Protein AF-A0A947N6Y5-F1 (afdb_monomer)

Secondary structure (DSSP, 8-state):
-HHHHHHHHHHHHHHHHTT-HHHHHHHHHHHHHH-TT----TTTS-HHHHHHHHHHHHHS--PPP-----------------------PPPPHHHHHHHHSTTHHHHHTT-HHHHHHHHHHHHHHHHHHHHHHHHHHHHHHHHHH---HHHHHHHHHHHHHHHHHHHHHHHHHHHHHHHHHHHHHHHTTS-----EEEEEETTEEEEEE--

Structure (mmCIF, N/CA/C/O backbone):
data_AF-A0A947N6Y5-F1
#
_entry.id   AF-A0A947N6Y5-F1
#
loop_
_atom_site.group_PDB
_atom_site.id
_atom_site.type_symbol
_atom_site.label_atom_id
_atom_site.label_alt_id
_atom_site.label_comp_id
_atom_site.label_asym_id
_atom_site.label_entity_id
_atom_site.label_seq_id
_atom_site.pdbx_PDB_ins_code
_atom_site.Cartn_x
_atom_site.Cartn_y
_atom_site.Cartn_z
_atom_site.occupancy
_atom_site.B_iso_or_equiv
_atom_site.auth_seq_id
_atom_site.auth_comp_id
_atom_site.auth_asym_id
_atom_site.auth_atom_id
_atom_site.pdbx_PDB_model_num
ATOM 1 N N . ALA A 1 1 ? 19.700 -25.529 -23.759 1.00 62.94 1 ALA A N 1
ATOM 2 C CA . ALA A 1 1 ? 18.433 -25.859 -24.445 1.00 62.94 1 ALA A CA 1
ATOM 3 C C . ALA A 1 1 ? 17.237 -25.677 -23.508 1.00 62.94 1 ALA A C 1
ATOM 5 O O . ALA A 1 1 ? 16.348 -24.906 -23.845 1.00 62.94 1 ALA A O 1
ATOM 6 N N . ASP A 1 2 ? 17.267 -26.273 -22.309 1.00 82.19 2 ASP A N 1
ATOM 7 C CA . ASP A 1 2 ? 16.159 -26.247 -21.333 1.00 82.19 2 ASP A CA 1
ATOM 8 C C . ASP A 1 2 ? 15.692 -24.830 -20.924 1.00 82.19 2 ASP A C 1
ATOM 10 O O . ASP A 1 2 ? 14.511 -24.508 -21.008 1.00 82.19 2 ASP A O 1
ATOM 14 N N . GLU A 1 3 ? 16.611 -23.916 -20.594 1.00 90.12 3 GLU A N 1
ATOM 15 C CA . GLU A 1 3 ? 16.244 -22.558 -20.149 1.00 90.12 3 GLU A CA 1
ATOM 16 C C . GLU A 1 3 ? 15.468 -21.752 -21.208 1.00 90.12 3 GLU A C 1
ATOM 18 O O . GLU A 1 3 ? 14.487 -21.076 -20.895 1.00 90.12 3 GLU A O 1
ATOM 23 N N . ARG A 1 4 ? 15.854 -21.874 -22.486 1.00 89.44 4 ARG A N 1
ATOM 24 C CA . ARG A 1 4 ? 15.151 -21.207 -23.593 1.00 89.44 4 ARG A CA 1
ATOM 25 C C . ARG A 1 4 ? 13.737 -21.755 -23.760 1.00 89.44 4 ARG A C 1
ATOM 27 O O . ARG A 1 4 ? 12.818 -20.975 -24.001 1.00 89.44 4 ARG A O 1
ATOM 34 N N . ALA A 1 5 ? 13.547 -23.066 -23.611 1.00 92.81 5 ALA A N 1
ATOM 35 C CA . ALA A 1 5 ? 12.222 -23.674 -23.673 1.00 92.81 5 ALA A CA 1
ATOM 36 C C . ALA A 1 5 ? 11.333 -23.176 -22.524 1.00 92.81 5 ALA A C 1
ATOM 38 O O . ALA A 1 5 ? 10.204 -22.750 -22.765 1.00 92.81 5 ALA A O 1
ATOM 39 N N . ARG A 1 6 ? 11.864 -23.123 -21.295 1.00 93.62 6 ARG A N 1
ATOM 40 C CA . ARG A 1 6 ? 11.129 -22.618 -20.121 1.00 93.62 6 ARG A CA 1
ATOM 41 C C . ARG A 1 6 ? 10.703 -21.158 -20.265 1.00 93.62 6 ARG A C 1
ATOM 43 O O . ARG A 1 6 ? 9.563 -20.820 -19.944 1.00 93.62 6 ARG A O 1
ATOM 50 N N . LEU A 1 7 ? 11.590 -20.297 -20.767 1.00 95.62 7 LEU A N 1
ATOM 51 C CA . LEU A 1 7 ? 11.279 -18.880 -20.977 1.00 95.62 7 LEU A CA 1
ATOM 52 C C . LEU A 1 7 ? 10.158 -18.697 -22.007 1.00 95.62 7 LEU A C 1
ATOM 54 O O . LEU A 1 7 ? 9.208 -17.955 -21.757 1.00 95.62 7 LEU A O 1
ATOM 58 N N . ASN A 1 8 ? 10.229 -19.418 -23.128 1.00 96.25 8 ASN A N 1
ATOM 59 C CA . ASN A 1 8 ? 9.185 -19.383 -24.149 1.00 96.25 8 ASN A CA 1
ATOM 60 C C . ASN A 1 8 ? 7.853 -19.968 -23.640 1.00 96.25 8 ASN A C 1
ATOM 62 O O . ASN A 1 8 ? 6.807 -19.372 -23.886 1.00 96.25 8 ASN A O 1
ATOM 66 N N . LEU A 1 9 ? 7.870 -21.057 -22.859 1.00 95.88 9 LEU A N 1
ATOM 67 C CA . LEU A 1 9 ? 6.660 -21.580 -22.207 1.00 95.88 9 LEU A CA 1
ATOM 68 C C . LEU A 1 9 ? 6.010 -20.538 -21.292 1.00 95.88 9 LEU A C 1
ATOM 70 O O . LEU A 1 9 ? 4.803 -20.322 -21.354 1.00 95.88 9 LEU A O 1
ATOM 74 N N . THR A 1 10 ? 6.820 -19.862 -20.476 1.00 96.94 10 THR A N 1
ATOM 75 C CA . THR A 1 10 ? 6.337 -18.854 -19.522 1.00 96.94 10 THR A CA 1
ATOM 76 C C . THR A 1 10 ? 5.719 -17.660 -20.251 1.00 96.94 10 THR A C 1
ATOM 78 O O . THR A 1 10 ? 4.647 -17.189 -19.868 1.00 96.94 10 THR A O 1
ATOM 81 N N . ALA A 1 11 ? 6.349 -17.203 -21.338 1.00 96.69 11 ALA A N 1
ATOM 82 C CA . ALA A 1 11 ? 5.808 -16.152 -22.196 1.00 96.69 11 ALA A CA 1
ATOM 83 C C . ALA A 1 11 ? 4.477 -16.572 -22.848 1.00 96.69 11 ALA A C 1
ATOM 85 O O . ALA A 1 11 ? 3.514 -15.804 -22.821 1.00 96.69 11 ALA A O 1
ATOM 86 N N . GLY A 1 12 ? 4.391 -17.807 -23.355 1.00 96.62 12 GLY A N 1
ATOM 87 C CA . GLY A 1 12 ? 3.154 -18.363 -2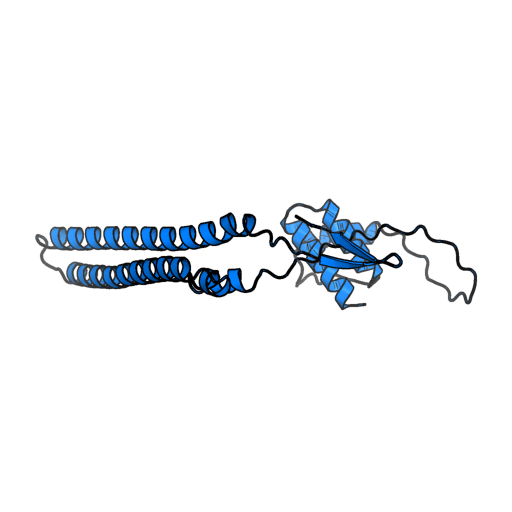3.907 1.00 96.62 12 GLY A CA 1
ATOM 88 C C . GLY A 1 12 ? 2.018 -18.411 -22.879 1.00 96.62 12 GLY A C 1
ATOM 89 O O . GLY A 1 12 ? 0.898 -17.993 -23.174 1.00 96.62 12 GLY A O 1
ATOM 90 N N . TYR A 1 13 ? 2.301 -18.823 -21.638 1.00 97.12 13 TYR A N 1
ATOM 91 C CA . TYR A 1 13 ? 1.308 -18.803 -20.557 1.00 97.12 13 TYR A CA 1
ATOM 92 C C . TYR A 1 13 ? 0.818 -17.387 -20.249 1.00 97.12 13 TYR A C 1
ATOM 94 O O . TYR A 1 13 ? -0.390 -17.163 -20.165 1.00 97.12 13 TYR A O 1
ATOM 102 N N . ALA A 1 14 ? 1.736 -16.423 -20.136 1.00 96.88 14 ALA A N 1
ATOM 103 C CA . ALA A 1 14 ? 1.388 -15.030 -19.869 1.00 96.88 14 ALA A CA 1
ATOM 104 C C . ALA A 1 14 ? 0.479 -14.438 -20.963 1.00 96.88 14 ALA A C 1
ATOM 106 O O . ALA A 1 14 ? -0.470 -13.719 -20.648 1.00 96.88 14 ALA A O 1
ATOM 107 N N . LEU A 1 15 ? 0.723 -14.774 -22.233 1.00 96.75 15 LEU A N 1
ATOM 108 C CA . LEU A 1 15 ? -0.102 -14.323 -23.358 1.00 96.75 15 LEU A CA 1
ATOM 109 C C . LEU A 1 15 ? -1.499 -14.955 -23.354 1.00 96.75 15 LEU A C 1
ATOM 111 O O . LEU A 1 15 ? -2.485 -14.251 -23.569 1.00 96.75 15 LEU A O 1
ATOM 115 N N . ILE A 1 16 ? -1.619 -16.241 -23.014 1.00 94.25 16 ILE A N 1
ATOM 116 C CA . ILE A 1 16 ? -2.931 -16.895 -22.869 1.00 94.25 16 ILE A CA 1
ATOM 117 C C . ILE A 1 16 ? -3.740 -16.273 -21.723 1.00 94.25 16 ILE A C 1
ATOM 119 O O . ILE A 1 16 ? -4.957 -16.112 -21.849 1.00 94.25 16 ILE A O 1
ATOM 123 N N . MET A 1 17 ? -3.090 -15.881 -20.622 1.00 95.25 17 MET A N 1
ATOM 124 C CA . MET A 1 17 ? -3.756 -15.159 -19.527 1.00 95.25 17 MET A CA 1
ATOM 125 C C . MET A 1 17 ? -4.246 -13.768 -19.956 1.00 95.25 17 MET A C 1
ATOM 127 O O . MET A 1 17 ? -5.234 -13.278 -19.417 1.00 95.25 17 MET A O 1
ATOM 131 N N . GLN A 1 18 ? -3.606 -13.157 -20.955 1.00 95.81 18 GLN A N 1
ATOM 132 C CA . GLN A 1 18 ? -4.031 -11.896 -21.576 1.00 95.81 18 GLN A CA 1
ATOM 133 C C . GLN A 1 18 ? -5.040 -12.094 -22.720 1.00 95.81 18 GLN A C 1
ATOM 135 O O . GLN A 1 18 ? -5.363 -11.134 -23.413 1.00 95.81 18 GLN A O 1
ATOM 140 N N . SER A 1 19 ? -5.549 -13.314 -22.933 1.00 95.50 19 SER A N 1
ATOM 141 C CA . SER A 1 19 ? -6.434 -13.669 -24.057 1.00 95.50 19 SER A CA 1
ATOM 142 C C . SER A 1 19 ? -5.810 -13.450 -25.447 1.00 95.50 19 SER A C 1
ATOM 144 O O . SER A 1 19 ? -6.524 -13.240 -26.422 1.00 95.50 19 SER A O 1
ATOM 146 N N . ARG A 1 20 ? -4.475 -13.514 -25.554 1.00 95.88 20 ARG A N 1
ATOM 147 C CA . ARG A 1 20 ? -3.700 -13.367 -26.802 1.00 95.88 20 ARG A CA 1
ATOM 148 C C . ARG A 1 20 ? -3.175 -14.726 -27.267 1.00 95.88 20 ARG A C 1
ATOM 150 O O . ARG A 1 20 ? -1.971 -14.972 -27.293 1.00 95.88 20 ARG A O 1
ATOM 157 N N . GLU A 1 21 ? -4.093 -15.643 -27.560 1.00 95.38 21 GLU A N 1
ATOM 158 C CA . GLU A 1 21 ? -3.760 -17.051 -27.821 1.00 95.38 21 GLU A CA 1
ATOM 159 C C . GLU A 1 21 ? -2.972 -17.244 -29.123 1.00 95.38 21 GLU A C 1
ATOM 161 O O . GLU A 1 21 ? -2.033 -18.036 -29.144 1.00 95.38 21 GLU A O 1
ATOM 166 N N . ASP A 1 22 ? -3.268 -16.466 -30.166 1.00 94.00 22 ASP A N 1
ATOM 167 C CA . ASP A 1 22 ? -2.558 -16.542 -31.451 1.00 94.00 22 ASP A CA 1
ATOM 168 C C . ASP A 1 22 ? -1.068 -16.208 -31.314 1.00 94.00 22 ASP A C 1
ATOM 170 O O . ASP A 1 22 ? -0.210 -16.901 -31.855 1.00 94.00 22 ASP A O 1
ATOM 174 N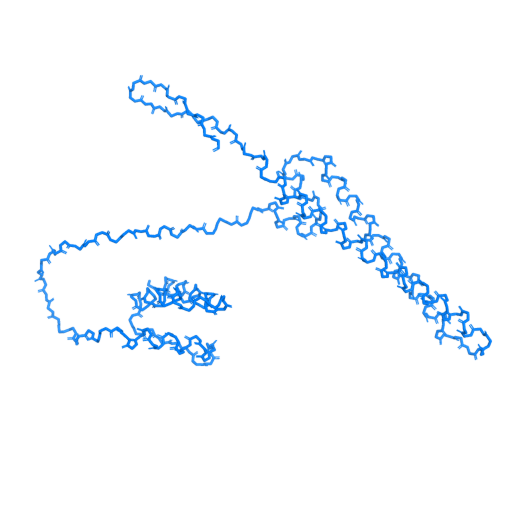 N . GLU A 1 23 ? -0.738 -15.195 -30.512 1.00 92.19 23 GLU A N 1
ATOM 175 C CA . GLU A 1 23 ? 0.653 -14.826 -30.240 1.00 92.19 23 GLU A CA 1
ATOM 176 C C . GLU A 1 23 ? 1.363 -15.855 -29.354 1.00 92.19 23 GLU A C 1
ATOM 178 O O . GLU A 1 23 ? 2.563 -16.094 -29.511 1.00 92.19 23 GLU A O 1
ATOM 183 N N . ALA A 1 24 ? 0.632 -16.500 -28.440 1.00 96.50 24 ALA A N 1
ATOM 184 C CA . ALA A 1 24 ? 1.181 -17.546 -27.583 1.00 96.50 24 ALA A CA 1
ATOM 185 C C . ALA A 1 24 ? 1.657 -18.767 -28.388 1.00 96.50 24 ALA A C 1
ATOM 187 O O . ALA A 1 24 ? 2.656 -19.388 -28.012 1.00 96.50 24 ALA A O 1
ATOM 188 N N . ARG A 1 25 ? 0.992 -19.081 -29.513 1.00 97.25 25 ARG A N 1
ATOM 189 C CA . ARG A 1 25 ? 1.365 -20.205 -30.390 1.00 97.25 25 ARG A CA 1
ATOM 190 C C . ARG A 1 25 ? 2.815 -20.094 -30.864 1.00 97.25 25 ARG A C 1
ATOM 192 O O . ARG A 1 25 ? 3.572 -21.049 -30.704 1.00 97.25 25 ARG A O 1
ATOM 199 N N . GLY A 1 26 ? 3.239 -18.911 -31.312 1.00 95.00 26 GLY A N 1
ATOM 200 C CA . GLY A 1 26 ? 4.614 -18.679 -31.775 1.00 95.00 26 GLY A CA 1
ATOM 201 C C . GLY A 1 26 ? 5.678 -18.886 -30.687 1.00 95.00 26 GLY A C 1
ATOM 202 O O . GLY A 1 26 ? 6.790 -19.331 -30.971 1.00 95.00 26 GLY A O 1
ATOM 203 N N . TYR A 1 27 ? 5.352 -18.621 -29.418 1.00 96.88 27 TYR A N 1
ATOM 204 C CA . TYR A 1 27 ? 6.253 -18.934 -28.305 1.00 96.88 27 TYR A CA 1
ATOM 205 C C . TYR A 1 27 ? 6.306 -20.440 -28.014 1.00 96.88 27 TYR A C 1
ATOM 207 O O . TYR A 1 27 ? 7.386 -20.974 -27.761 1.00 96.88 27 TYR A O 1
ATOM 215 N N . PHE A 1 28 ? 5.185 -21.157 -28.098 1.00 97.50 28 PHE A N 1
ATOM 216 C CA . PHE A 1 28 ? 5.188 -22.615 -27.952 1.00 97.50 28 PHE A CA 1
ATOM 217 C C . PHE A 1 28 ? 5.943 -23.327 -29.077 1.00 97.50 28 PHE A C 1
ATOM 219 O O . PHE A 1 28 ? 6.663 -24.284 -28.795 1.00 97.50 28 PHE A O 1
ATOM 226 N N . GLU A 1 29 ? 5.870 -22.826 -30.310 1.00 96.38 29 GLU A N 1
ATOM 227 C CA . GLU A 1 29 ? 6.690 -23.315 -31.426 1.00 96.38 29 GLU A CA 1
ATOM 228 C C . GLU A 1 29 ? 8.180 -23.198 -31.103 1.00 96.38 29 GLU A C 1
ATOM 230 O O . GLU A 1 29 ? 8.894 -24.194 -31.149 1.00 96.38 29 GLU A O 1
ATOM 235 N N . ARG A 1 30 ? 8.633 -22.026 -30.641 1.00 95.44 30 ARG A N 1
ATOM 236 C CA . ARG A 1 30 ? 10.034 -21.810 -30.231 1.00 95.44 30 ARG A CA 1
ATOM 237 C C . ARG A 1 30 ? 10.455 -22.701 -29.059 1.00 95.44 30 ARG A C 1
ATOM 239 O O . ARG A 1 30 ? 11.616 -23.101 -28.971 1.00 95.44 30 ARG A O 1
ATOM 246 N N . ALA A 1 31 ? 9.536 -23.008 -28.140 1.00 95.94 31 ALA A N 1
ATOM 247 C CA . ALA A 1 31 ? 9.803 -23.947 -27.052 1.00 95.94 31 ALA A CA 1
ATOM 248 C C . ALA A 1 31 ? 10.007 -25.378 -27.581 1.00 95.94 31 ALA A C 1
ATOM 250 O O . ALA A 1 31 ? 10.944 -26.055 -27.157 1.00 95.94 31 ALA A O 1
ATOM 251 N N . LEU A 1 32 ? 9.181 -25.806 -28.540 1.00 95.00 32 LEU A N 1
ATOM 252 C CA . LEU A 1 32 ? 9.290 -27.099 -29.222 1.00 95.00 32 LEU A CA 1
ATOM 253 C C . LEU A 1 32 ? 10.475 -27.160 -30.204 1.00 95.00 32 LEU A C 1
ATOM 255 O O . LEU A 1 32 ? 10.994 -28.242 -30.464 1.00 95.00 32 LEU A O 1
ATOM 259 N N . ASP A 1 33 ? 10.928 -26.033 -30.754 1.00 93.69 33 ASP A N 1
ATOM 260 C CA . ASP A 1 33 ? 12.174 -25.953 -31.530 1.00 93.69 33 ASP A CA 1
ATOM 261 C C . ASP A 1 33 ? 13.391 -26.214 -30.630 1.00 93.69 33 ASP A C 1
ATOM 263 O O . ASP A 1 33 ? 14.353 -26.859 -31.040 1.00 93.69 33 ASP A O 1
ATOM 267 N N . ALA A 1 34 ? 13.350 -25.724 -29.386 1.00 91.56 34 ALA A N 1
ATOM 268 C CA . ALA A 1 34 ? 14.425 -25.914 -28.417 1.00 91.56 34 ALA A CA 1
ATOM 269 C C . ALA A 1 34 ? 14.439 -27.325 -27.803 1.00 91.56 34 ALA A C 1
ATOM 271 O O . ALA A 1 34 ? 15.518 -27.848 -27.517 1.00 91.56 34 ALA A O 1
ATOM 272 N N . VAL A 1 35 ? 13.261 -27.913 -27.563 1.00 94.88 35 VAL A N 1
ATOM 273 C CA . VAL A 1 35 ? 13.084 -29.266 -27.011 1.00 94.88 35 VAL A CA 1
ATOM 274 C C . VAL A 1 35 ? 11.911 -29.950 -27.742 1.00 94.88 35 VAL A C 1
ATOM 276 O O . VAL A 1 35 ? 10.760 -29.766 -27.345 1.00 94.88 35 VAL A O 1
ATOM 279 N N . PRO A 1 36 ? 12.169 -30.738 -28.804 1.00 91.69 36 PRO A N 1
ATOM 280 C CA . PRO A 1 36 ? 11.113 -31.354 -29.624 1.00 91.69 36 PRO A CA 1
ATOM 281 C C . PRO A 1 36 ? 10.172 -32.281 -28.848 1.00 91.69 36 PRO A C 1
ATOM 283 O O . PRO A 1 36 ? 8.954 -32.258 -29.043 1.00 91.69 36 PRO A O 1
ATOM 286 N N . ASP A 1 37 ? 10.724 -33.033 -27.896 1.00 91.88 37 ASP A N 1
ATOM 287 C CA . ASP A 1 37 ? 9.979 -33.997 -27.084 1.00 91.88 37 ASP A CA 1
ATOM 288 C C . ASP A 1 37 ? 9.322 -33.373 -25.846 1.00 91.88 37 ASP A C 1
ATOM 290 O O . ASP A 1 37 ? 8.848 -34.083 -24.962 1.00 91.88 37 ASP A O 1
ATOM 294 N N . LEU A 1 38 ? 9.246 -32.041 -25.772 1.00 94.19 38 LEU A N 1
ATOM 295 C CA . LEU A 1 38 ? 8.665 -31.333 -24.636 1.00 94.19 38 LEU A CA 1
ATOM 296 C C . LEU A 1 38 ? 7.209 -31.761 -24.397 1.00 94.19 38 LEU A C 1
ATOM 298 O O . LEU A 1 38 ? 6.355 -31.722 -25.293 1.00 94.19 38 LEU A O 1
ATOM 302 N N . THR A 1 39 ? 6.924 -32.160 -23.160 1.00 94.81 39 THR A N 1
ATOM 303 C CA . THR A 1 39 ? 5.587 -32.512 -22.673 1.00 94.81 39 THR A CA 1
ATOM 304 C C . THR A 1 39 ? 5.257 -31.689 -21.439 1.00 94.81 39 THR A C 1
ATOM 306 O O . THR A 1 39 ? 6.080 -31.575 -20.533 1.00 94.81 39 THR A O 1
ATOM 309 N N . LEU A 1 40 ? 4.048 -31.134 -21.390 1.00 93.25 40 LEU A N 1
ATOM 310 C CA . LEU A 1 40 ? 3.574 -30.381 -20.232 1.00 93.25 40 LEU A CA 1
ATOM 311 C C . LEU A 1 40 ? 3.003 -31.325 -19.174 1.00 93.25 40 LEU A C 1
ATOM 313 O O . LEU A 1 40 ? 2.166 -32.173 -19.492 1.00 93.25 40 LEU A O 1
ATOM 317 N N . ASP A 1 41 ? 3.429 -31.145 -17.924 1.00 93.06 41 ASP A N 1
ATOM 318 C CA . ASP A 1 41 ? 2.930 -31.919 -16.789 1.00 93.06 41 ASP A CA 1
ATOM 319 C C . ASP A 1 41 ? 1.448 -31.572 -16.519 1.00 93.06 41 ASP A C 1
ATOM 321 O O . ASP A 1 41 ? 1.132 -30.412 -16.225 1.00 93.06 41 ASP A O 1
ATOM 325 N N . PRO A 1 42 ? 0.519 -32.546 -16.613 1.00 88.50 42 PRO A N 1
ATOM 326 C CA . PRO A 1 42 ? -0.903 -32.326 -16.363 1.00 88.50 42 PRO A CA 1
ATOM 327 C C . PRO A 1 42 ? -1.224 -31.879 -14.932 1.00 88.50 42 PRO A C 1
ATOM 329 O O . PRO A 1 42 ? -2.281 -31.282 -14.732 1.00 88.50 42 PRO A O 1
ATOM 332 N N . VAL A 1 43 ? -0.357 -32.176 -13.959 1.00 91.81 43 VAL A N 1
ATOM 333 C CA . VAL A 1 43 ? -0.540 -31.801 -12.549 1.00 91.81 43 VAL A CA 1
ATOM 334 C C . VAL A 1 43 ? -0.173 -30.334 -12.326 1.00 91.81 43 VAL A C 1
ATOM 336 O O . VAL A 1 43 ? -0.809 -29.652 -11.526 1.00 91.81 43 VAL A O 1
ATOM 339 N N . GLN A 1 44 ? 0.833 -29.831 -13.047 1.00 91.00 44 GLN A N 1
ATOM 340 C CA . GLN A 1 44 ? 1.357 -28.475 -12.853 1.00 91.00 44 GLN A CA 1
ATOM 341 C C . GLN A 1 44 ? 0.742 -27.439 -13.797 1.00 91.00 44 GLN A C 1
ATOM 343 O O . GLN A 1 44 ? 0.730 -26.250 -13.480 1.00 91.00 44 GLN A O 1
ATOM 348 N N . VAL A 1 45 ? 0.247 -27.862 -14.963 1.00 94.06 45 VAL A N 1
ATOM 349 C CA . VAL A 1 45 ? -0.206 -26.944 -16.011 1.00 94.06 45 VAL A CA 1
ATOM 350 C C . VAL A 1 45 ? -1.713 -27.051 -16.219 1.00 94.06 45 VAL A C 1
ATOM 352 O O . VAL A 1 45 ? -2.244 -28.117 -16.532 1.00 94.06 45 VAL A O 1
ATOM 355 N N . SER A 1 46 ? -2.398 -25.907 -16.110 1.00 94.69 46 SER A N 1
ATOM 356 C CA . SER A 1 46 ? -3.843 -25.797 -16.345 1.00 94.69 46 SER A CA 1
ATOM 357 C C . SER A 1 46 ? -4.256 -26.394 -17.703 1.00 94.69 46 SER A C 1
ATOM 359 O O . SER A 1 46 ? -3.551 -26.184 -18.701 1.00 94.69 46 SER A O 1
ATOM 361 N N . PRO A 1 47 ? -5.422 -27.076 -17.787 1.00 94.38 47 PRO A N 1
ATOM 362 C CA . PRO A 1 47 ? -5.935 -27.652 -19.029 1.00 94.38 47 PRO A CA 1
ATOM 363 C C . PRO A 1 47 ? -5.946 -26.674 -20.209 1.00 94.38 47 PRO A C 1
ATOM 365 O O . PRO A 1 47 ? -5.624 -27.073 -21.325 1.00 94.38 47 PRO A O 1
ATOM 368 N N . LYS A 1 48 ? -6.230 -25.387 -19.964 1.00 93.81 48 LYS A N 1
ATOM 369 C CA . LYS A 1 48 ? -6.293 -24.360 -21.014 1.00 93.81 48 LYS A CA 1
ATOM 370 C C . LYS A 1 48 ? -4.969 -24.213 -21.774 1.00 93.81 48 LYS A C 1
ATOM 372 O O . LYS A 1 48 ? -4.962 -24.219 -23.000 1.00 93.81 48 LYS A O 1
ATOM 377 N N . PHE A 1 49 ? -3.842 -24.121 -21.065 1.00 95.81 49 PHE A N 1
ATOM 378 C CA . PHE A 1 49 ? -2.532 -23.979 -21.710 1.00 95.81 49 PHE A CA 1
ATOM 379 C C . PHE A 1 49 ? -2.148 -25.241 -22.486 1.00 95.81 49 PHE A C 1
ATOM 381 O O . PHE A 1 49 ? -1.551 -25.159 -23.556 1.00 95.81 49 PHE A O 1
ATOM 388 N N . ARG A 1 50 ? -2.524 -26.411 -21.957 1.00 95.88 50 ARG A N 1
ATOM 389 C CA . ARG A 1 50 ? -2.243 -27.707 -22.580 1.00 95.88 50 ARG A CA 1
ATOM 390 C C . ARG A 1 50 ? -2.984 -27.887 -23.897 1.00 95.88 50 ARG A C 1
ATOM 392 O O . ARG A 1 50 ? -2.396 -28.443 -24.814 1.00 95.88 50 ARG A O 1
ATOM 399 N N . VAL A 1 51 ? -4.229 -27.420 -23.999 1.00 97.19 51 VAL A N 1
ATOM 400 C CA . VAL A 1 51 ? -4.995 -27.461 -25.256 1.00 97.19 51 VAL A CA 1
ATOM 401 C C . VAL A 1 51 ? -4.239 -26.707 -26.351 1.00 97.19 51 VAL A C 1
ATOM 403 O O . VAL A 1 51 ? -3.854 -27.318 -27.343 1.00 97.19 51 VAL A O 1
ATOM 406 N N . VAL A 1 52 ? -3.901 -25.436 -26.114 1.00 96.88 52 VAL A N 1
ATOM 407 C CA . VAL A 1 52 ? -3.182 -24.606 -27.098 1.00 96.88 52 VAL A CA 1
ATOM 408 C C . VAL A 1 52 ? -1.796 -25.179 -27.419 1.00 96.88 52 VAL A C 1
ATOM 410 O O . VAL A 1 52 ? -1.413 -25.268 -28.583 1.00 96.88 52 VAL A O 1
ATOM 413 N N . PHE A 1 53 ? -1.040 -25.619 -26.409 1.00 97.38 53 PHE A N 1
ATOM 414 C CA . PHE A 1 53 ? 0.278 -26.224 -26.625 1.00 97.38 53 PHE A CA 1
ATOM 415 C C . PHE A 1 53 ? 0.202 -27.518 -27.448 1.00 97.38 53 PHE A C 1
ATOM 417 O O . PHE A 1 53 ? 1.014 -27.728 -28.349 1.00 97.38 53 PHE A O 1
ATOM 424 N N . ASN A 1 54 ? -0.774 -28.383 -27.165 1.00 96.50 54 ASN A N 1
ATOM 425 C CA . ASN A 1 54 ? -0.950 -29.639 -27.891 1.00 96.50 54 ASN A CA 1
ATOM 426 C C . ASN A 1 54 ? -1.414 -29.406 -29.329 1.00 96.50 54 ASN A C 1
ATOM 428 O O . ASN A 1 54 ? -0.978 -30.138 -30.212 1.00 96.50 54 ASN A O 1
ATOM 432 N N . GLU A 1 55 ? -2.240 -28.388 -29.581 1.00 96.75 55 GLU A N 1
ATOM 433 C CA . GLU A 1 55 ? -2.589 -27.970 -30.943 1.00 96.75 55 GLU A CA 1
ATOM 434 C C . GLU A 1 55 ? -1.348 -27.544 -31.730 1.00 96.75 55 GLU A C 1
ATOM 436 O O . GLU A 1 55 ? -1.141 -28.015 -32.847 1.00 96.75 55 GLU A O 1
ATOM 441 N N . VAL A 1 56 ? -0.485 -26.713 -31.132 1.00 96.62 56 VAL A N 1
ATOM 442 C CA . VAL A 1 56 ? 0.783 -26.299 -31.755 1.00 96.62 56 VAL A CA 1
ATOM 443 C C . VAL A 1 56 ? 1.681 -27.508 -32.011 1.00 96.62 56 VAL A C 1
ATOM 445 O O . VAL A 1 56 ? 2.224 -27.654 -33.104 1.00 96.62 56 VAL A O 1
ATOM 448 N N . LYS A 1 57 ? 1.803 -28.421 -31.040 1.00 95.56 57 LYS A N 1
ATOM 449 C CA . LYS A 1 57 ? 2.594 -29.649 -31.194 1.00 95.56 57 LYS A CA 1
ATOM 450 C C . LYS A 1 57 ? 2.048 -30.554 -32.303 1.00 95.56 57 LYS A C 1
ATOM 452 O O . LYS A 1 57 ? 2.837 -31.127 -33.048 1.00 95.56 57 LYS A O 1
ATOM 457 N N . ALA A 1 58 ? 0.727 -30.674 -32.423 1.00 94.19 58 ALA A N 1
ATOM 458 C CA . ALA A 1 58 ? 0.065 -31.492 -33.437 1.00 94.19 58 ALA A CA 1
ATOM 459 C C . ALA A 1 58 ? 0.148 -30.888 -34.847 1.00 94.19 58 ALA A C 1
ATOM 461 O O . ALA A 1 58 ? 0.170 -31.637 -35.821 1.00 94.19 58 ALA A O 1
ATOM 462 N N . ALA A 1 59 ? 0.209 -29.558 -34.956 1.00 92.88 59 ALA A N 1
ATOM 463 C CA . ALA A 1 59 ? 0.344 -28.853 -36.227 1.00 92.88 59 ALA A CA 1
ATOM 464 C C . ALA A 1 59 ? 1.758 -28.943 -36.829 1.00 92.88 59 ALA A C 1
ATOM 466 O O . ALA A 1 59 ? 1.932 -28.660 -38.016 1.00 92.88 59 ALA A O 1
ATOM 467 N N . ARG A 1 60 ? 2.777 -29.341 -36.048 1.00 90.56 60 ARG A N 1
ATOM 468 C CA . ARG A 1 60 ? 4.135 -29.506 -36.579 1.00 90.56 60 ARG A CA 1
ATOM 469 C C . ARG A 1 60 ? 4.194 -30.719 -37.515 1.00 90.56 60 ARG A C 1
ATOM 471 O O . ARG A 1 60 ? 3.685 -31.787 -37.159 1.00 90.56 60 ARG A O 1
ATOM 478 N N . PRO A 1 61 ? 4.847 -30.598 -38.685 1.00 83.62 61 PRO A N 1
ATOM 479 C CA . PRO A 1 61 ? 5.145 -31.753 -39.518 1.00 83.62 61 PRO A CA 1
ATOM 480 C C . PRO A 1 61 ? 5.900 -32.779 -38.673 1.00 83.62 61 PRO A C 1
ATOM 482 O O . PRO A 1 61 ? 6.906 -32.441 -38.049 1.00 83.62 61 PRO A O 1
ATOM 485 N N . LYS A 1 62 ? 5.406 -34.021 -38.617 1.00 75.19 62 LYS A N 1
ATOM 486 C CA . LYS A 1 62 ? 6.163 -35.118 -38.011 1.00 75.19 62 LYS A CA 1
ATOM 487 C C . LYS A 1 62 ? 7.401 -35.316 -38.871 1.00 75.19 62 LYS A C 1
ATOM 489 O O . LYS A 1 62 ? 7.297 -35.845 -39.975 1.00 75.19 62 LYS A O 1
ATOM 494 N N . GLU A 1 63 ? 8.538 -34.825 -38.394 1.00 62.97 63 GLU A N 1
ATOM 495 C CA . GLU A 1 63 ? 9.818 -35.074 -39.040 1.00 62.97 63 GLU A CA 1
ATOM 496 C C . GLU A 1 63 ? 9.984 -36.604 -39.106 1.00 62.97 63 GLU A C 1
ATOM 498 O O . GLU A 1 63 ? 9.780 -37.276 -38.085 1.00 62.97 63 GLU A O 1
ATOM 503 N N . PRO A 1 64 ? 10.212 -37.192 -40.295 1.00 61.69 64 PRO A N 1
ATOM 504 C CA . PRO A 1 64 ? 10.407 -38.630 -40.400 1.00 61.69 64 PRO A CA 1
ATOM 505 C C . PRO A 1 64 ? 11.579 -39.047 -39.498 1.00 61.69 64 PRO A C 1
ATOM 507 O O . PRO A 1 64 ? 12.482 -38.234 -39.279 1.00 61.69 64 PRO A O 1
ATOM 510 N N . PRO A 1 65 ? 11.575 -40.280 -38.952 1.00 58.72 65 PRO A N 1
ATOM 511 C CA . PRO A 1 65 ? 12.672 -40.780 -38.135 1.00 58.72 65 PRO A CA 1
ATOM 512 C C . PRO A 1 65 ? 13.989 -40.506 -38.851 1.00 58.72 65 PRO A C 1
ATOM 514 O O . PRO A 1 65 ? 14.192 -40.944 -39.982 1.00 58.72 65 PRO A O 1
ATOM 517 N N . ARG A 1 66 ? 14.831 -39.692 -38.217 1.00 51.84 66 ARG A N 1
ATOM 518 C CA . ARG A 1 66 ? 16.090 -39.222 -38.778 1.00 51.84 66 ARG A CA 1
ATOM 519 C C . ARG A 1 66 ? 17.044 -40.413 -38.823 1.00 51.84 66 ARG A C 1
ATOM 521 O O . ARG A 1 66 ? 17.756 -40.671 -37.858 1.00 51.84 66 ARG A O 1
ATOM 528 N N . GLU A 1 67 ? 16.998 -41.176 -39.909 1.00 50.62 67 GLU A N 1
ATOM 529 C CA . GLU A 1 67 ? 18.060 -42.116 -40.248 1.00 50.62 67 GLU A CA 1
ATOM 530 C C . GLU A 1 67 ? 19.362 -41.316 -40.350 1.00 50.62 67 GLU A C 1
ATOM 532 O O . GLU A 1 67 ? 19.404 -40.246 -40.961 1.00 50.62 67 GLU A O 1
ATOM 537 N N . GLU A 1 68 ? 20.398 -41.793 -39.664 1.00 54.19 68 GLU A N 1
ATOM 538 C CA . GLU A 1 68 ? 21.723 -41.184 -39.613 1.00 54.19 68 GLU A CA 1
ATOM 539 C C . GLU A 1 68 ? 22.267 -40.980 -41.034 1.00 54.19 68 GLU A C 1
ATOM 541 O O . GLU A 1 68 ? 22.807 -41.898 -41.646 1.00 54.19 68 GLU A O 1
ATOM 546 N N . GLN A 1 69 ? 22.134 -39.769 -41.574 1.00 44.19 69 GLN A N 1
ATOM 547 C CA . GLN A 1 69 ? 22.791 -39.384 -42.818 1.00 44.19 69 GLN A CA 1
ATOM 548 C C . GLN A 1 69 ? 23.817 -38.288 -42.554 1.00 44.19 69 GLN A C 1
ATOM 550 O O . GLN A 1 69 ? 23.530 -37.155 -42.166 1.00 44.19 69 GLN A O 1
ATOM 555 N N . VAL A 1 70 ? 25.053 -38.734 -42.732 1.00 48.56 70 VAL A N 1
ATOM 556 C CA . VAL A 1 70 ? 26.319 -38.024 -42.690 1.00 48.56 70 VAL A CA 1
ATOM 557 C C . VAL A 1 70 ? 26.411 -37.078 -43.895 1.00 48.56 70 VAL A C 1
ATOM 559 O O . VAL A 1 70 ? 26.175 -37.495 -45.021 1.00 48.56 70 VAL A O 1
ATOM 562 N N . THR A 1 71 ? 26.808 -35.829 -43.621 1.00 45.53 71 THR A N 1
ATOM 563 C CA . THR A 1 71 ? 27.369 -34.799 -44.529 1.00 45.53 71 THR A CA 1
ATOM 564 C C . THR A 1 71 ? 26.632 -34.449 -45.826 1.00 45.53 71 THR A C 1
ATOM 566 O O . THR A 1 71 ? 26.581 -35.245 -46.754 1.00 45.53 71 THR A O 1
ATOM 569 N N . GLY A 1 72 ? 26.282 -33.167 -45.979 1.00 48.22 72 GLY A N 1
ATOM 570 C CA . GLY A 1 72 ? 26.133 -32.571 -47.307 1.00 48.22 72 GLY A CA 1
ATOM 571 C C . GLY A 1 72 ? 25.311 -31.288 -47.352 1.00 48.22 72 GLY A C 1
ATOM 572 O O . GLY A 1 72 ? 24.100 -31.336 -47.232 1.00 48.22 72 GLY A O 1
ATOM 573 N N . GLU A 1 73 ? 26.008 -30.181 -47.609 1.00 46.25 73 GLU A N 1
ATOM 574 C CA . GLU A 1 73 ? 25.528 -28.973 -48.299 1.00 46.25 73 GLU A CA 1
ATOM 575 C C . GLU A 1 73 ? 24.672 -27.945 -47.534 1.00 46.25 73 GLU A C 1
ATOM 577 O O . GLU A 1 73 ? 23.484 -28.085 -47.256 1.00 46.25 73 GLU A O 1
ATOM 582 N N . SER A 1 74 ? 25.342 -26.820 -47.268 1.00 50.62 74 SER A N 1
ATOM 583 C CA . SER A 1 74 ? 24.803 -25.552 -46.792 1.00 50.62 74 SER A CA 1
ATOM 584 C C . SER A 1 74 ? 23.882 -24.918 -47.839 1.00 50.62 74 SER A C 1
ATOM 586 O O . SER A 1 74 ? 24.345 -24.262 -48.771 1.00 50.62 74 SER A O 1
ATOM 588 N N . GLY A 1 75 ? 22.575 -25.092 -47.654 1.00 43.59 75 GLY A N 1
ATOM 589 C CA . GLY A 1 75 ? 21.529 -24.340 -48.341 1.00 43.59 75 GLY A CA 1
ATOM 590 C C . GLY A 1 75 ? 21.148 -23.079 -47.564 1.00 43.59 75 GLY A C 1
ATOM 591 O O . GLY A 1 75 ? 20.699 -23.145 -46.419 1.00 43.59 75 GLY A O 1
ATOM 592 N N . ASP A 1 76 ? 21.350 -21.939 -48.215 1.00 54.62 76 ASP A N 1
ATOM 593 C CA . ASP A 1 76 ? 21.019 -20.576 -47.804 1.00 54.62 76 ASP A CA 1
ATOM 594 C C . ASP A 1 76 ? 19.578 -20.470 -47.259 1.00 54.62 76 ASP A C 1
ATOM 596 O O . ASP A 1 76 ? 18.596 -20.616 -47.988 1.00 54.62 76 ASP A O 1
ATOM 600 N N . SER A 1 77 ? 19.446 -20.275 -45.943 1.00 51.03 77 SER A N 1
ATOM 601 C CA . SER A 1 77 ? 18.153 -20.093 -45.278 1.00 51.03 77 SER A CA 1
ATOM 602 C C . SER A 1 77 ? 17.836 -18.601 -45.157 1.00 51.03 77 SER A C 1
ATOM 604 O O . SER A 1 77 ? 18.685 -17.841 -44.684 1.00 51.03 77 SER A O 1
ATOM 606 N N . PRO A 1 78 ? 16.615 -18.157 -45.514 1.00 47.56 78 PRO A N 1
ATOM 607 C CA . PRO A 1 78 ? 16.244 -16.752 -45.461 1.00 47.56 78 PRO A CA 1
ATOM 608 C C . PRO A 1 78 ? 16.351 -16.246 -44.023 1.00 47.56 78 PRO A C 1
ATOM 610 O O . PRO A 1 78 ? 15.746 -16.789 -43.095 1.00 47.56 78 PRO A O 1
ATOM 613 N N . ARG A 1 79 ? 17.160 -15.197 -43.863 1.00 48.56 79 ARG A N 1
ATOM 614 C CA . ARG A 1 79 ? 17.415 -14.460 -42.626 1.00 48.56 79 ARG A CA 1
ATOM 615 C C . ARG A 1 79 ? 16.085 -13.973 -42.044 1.00 48.56 79 ARG A C 1
ATOM 617 O O . ARG A 1 79 ? 15.591 -12.916 -42.422 1.00 48.56 79 ARG A O 1
ATOM 624 N N . ARG A 1 80 ? 15.493 -14.774 -41.153 1.00 51.41 80 ARG A N 1
ATOM 625 C CA . ARG A 1 80 ? 14.328 -14.385 -40.352 1.00 51.41 80 ARG A CA 1
ATOM 626 C C . ARG A 1 80 ? 14.714 -13.140 -39.571 1.00 51.41 80 ARG A C 1
ATOM 628 O O . ARG A 1 80 ? 15.698 -13.158 -38.835 1.00 51.41 80 ARG A O 1
ATOM 635 N N . GLU A 1 81 ? 13.965 -12.065 -39.787 1.00 45.62 81 GLU A N 1
ATOM 636 C CA . GLU A 1 81 ? 14.073 -10.843 -39.007 1.00 45.62 81 GLU A CA 1
ATOM 637 C C . GLU A 1 81 ? 13.965 -11.211 -37.530 1.00 45.62 81 GLU A C 1
ATOM 639 O O . GLU A 1 81 ? 12.933 -11.701 -37.064 1.00 45.62 81 GLU A O 1
ATOM 644 N N . ASP A 1 82 ? 15.067 -11.009 -36.809 1.00 43.16 82 ASP A N 1
ATOM 645 C CA . ASP A 1 82 ? 15.092 -11.012 -35.360 1.00 43.16 82 ASP A CA 1
ATOM 646 C C . ASP A 1 82 ? 14.082 -9.963 -34.898 1.00 43.16 82 ASP A C 1
ATOM 648 O O . ASP A 1 82 ? 14.381 -8.767 -34.803 1.00 43.16 82 ASP A O 1
ATOM 652 N N . SER A 1 83 ? 12.862 -10.421 -34.607 1.00 47.53 83 SER A N 1
ATOM 653 C CA . SER A 1 83 ? 11.911 -9.713 -33.768 1.00 47.53 83 SER A CA 1
ATOM 654 C C . SER A 1 83 ? 12.629 -9.517 -32.441 1.00 47.53 83 SER A C 1
ATOM 656 O O . SER A 1 83 ? 12.625 -10.402 -31.580 1.00 47.53 83 SER A O 1
ATOM 658 N N . THR A 1 84 ? 13.358 -8.409 -32.346 1.00 48.12 84 THR A N 1
ATOM 659 C CA . THR A 1 84 ? 14.149 -8.028 -31.191 1.00 48.12 84 THR A CA 1
ATOM 660 C C . THR A 1 84 ? 13.150 -7.932 -30.060 1.00 48.12 84 THR A C 1
ATOM 662 O O . THR A 1 84 ? 12.396 -6.964 -29.974 1.00 48.12 84 THR A O 1
ATOM 665 N N . ILE A 1 85 ? 13.078 -8.988 -29.247 1.00 50.28 85 ILE A N 1
ATOM 666 C CA . ILE A 1 85 ? 12.326 -8.986 -28.004 1.00 50.28 85 ILE A CA 1
ATOM 667 C C . ILE A 1 85 ? 12.896 -7.795 -27.257 1.00 50.28 85 ILE A C 1
ATOM 669 O O . ILE A 1 85 ? 14.051 -7.815 -26.830 1.00 50.28 85 ILE A O 1
ATOM 673 N N . GLN A 1 86 ? 12.119 -6.718 -27.210 1.00 46.16 86 GLN A N 1
ATOM 674 C CA . GLN A 1 86 ? 12.460 -5.511 -26.493 1.00 46.16 86 GLN A CA 1
ATOM 675 C C . GLN A 1 86 ? 12.524 -5.952 -25.035 1.00 46.16 86 GLN A C 1
ATOM 677 O O . GLN A 1 86 ? 11.494 -6.108 -24.383 1.00 46.16 86 GLN A O 1
ATOM 682 N N . ALA A 1 87 ? 13.728 -6.318 -24.587 1.00 51.88 87 ALA A N 1
ATOM 683 C CA . ALA A 1 87 ? 13.954 -6.872 -23.268 1.00 51.88 87 ALA A CA 1
ATOM 684 C C . ALA A 1 87 ? 13.280 -5.926 -22.281 1.00 51.88 87 ALA A C 1
ATOM 686 O O . ALA A 1 87 ? 13.586 -4.730 -22.284 1.00 51.88 87 ALA A O 1
ATOM 687 N N . LEU A 1 88 ? 12.313 -6.450 -21.519 1.00 51.25 88 LEU A N 1
ATOM 688 C CA . LEU A 1 88 ? 11.613 -5.718 -20.471 1.00 51.25 88 LEU A CA 1
ATOM 689 C C . LEU A 1 88 ? 12.685 -5.044 -19.622 1.00 51.25 88 LEU A C 1
ATOM 691 O O . LEU A 1 88 ? 13.396 -5.708 -18.865 1.00 51.25 88 LEU A O 1
ATOM 695 N N . ARG A 1 89 ? 12.874 -3.734 -19.823 1.00 56.00 89 ARG A N 1
ATOM 696 C CA . ARG A 1 89 ? 13.864 -2.983 -19.060 1.00 56.00 89 ARG A CA 1
ATOM 697 C C . ARG A 1 89 ? 13.473 -3.166 -17.597 1.00 56.00 89 ARG A C 1
ATOM 699 O O . ARG A 1 89 ? 12.312 -2.898 -17.273 1.00 56.00 89 ARG A O 1
ATOM 706 N N . PRO A 1 90 ? 14.385 -3.641 -16.730 1.00 60.00 90 PRO A N 1
ATOM 707 C CA . PRO A 1 90 ? 14.064 -3.830 -15.327 1.00 60.00 90 PRO A CA 1
ATOM 708 C C . PRO A 1 90 ? 13.503 -2.517 -14.791 1.00 60.00 90 PRO A C 1
ATOM 710 O O . PRO A 1 90 ? 14.049 -1.445 -15.082 1.00 60.00 90 PRO A O 1
ATOM 713 N N . ALA A 1 91 ? 12.384 -2.600 -14.066 1.00 61.69 91 ALA A N 1
ATOM 714 C CA . ALA A 1 91 ? 11.764 -1.419 -13.495 1.00 61.69 91 ALA A CA 1
ATOM 715 C C . ALA A 1 91 ? 12.845 -0.633 -12.729 1.00 61.69 91 ALA A C 1
ATOM 717 O O . ALA A 1 91 ? 13.607 -1.221 -11.951 1.00 61.69 91 ALA A O 1
ATOM 718 N N . PRO A 1 92 ? 12.986 0.677 -12.987 1.00 73.44 92 PRO A N 1
ATOM 719 C CA . PRO A 1 92 ? 14.005 1.502 -12.356 1.00 73.44 92 PRO A CA 1
ATOM 720 C C . PRO A 1 92 ? 13.912 1.334 -10.837 1.00 73.44 92 PRO A C 1
ATOM 722 O O . PRO A 1 92 ? 12.838 1.446 -10.248 1.00 73.44 92 PRO A O 1
ATOM 725 N N . ARG A 1 93 ? 15.050 1.102 -10.180 1.00 78.25 93 ARG A N 1
ATOM 726 C CA . ARG A 1 93 ? 15.120 0.876 -8.726 1.00 78.25 93 ARG A CA 1
ATOM 727 C C . ARG A 1 93 ? 14.458 2.000 -7.903 1.00 78.25 93 ARG A C 1
ATOM 729 O O . ARG A 1 93 ? 14.107 1.772 -6.751 1.00 78.25 93 ARG A O 1
ATOM 736 N N . SER A 1 94 ? 14.274 3.195 -8.476 1.00 73.62 94 SER A N 1
ATOM 737 C CA . SER A 1 94 ? 13.521 4.303 -7.874 1.00 73.62 94 SER A CA 1
ATOM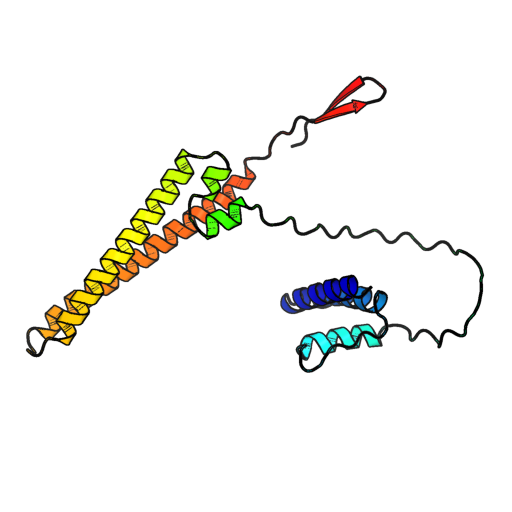 738 C C . SER A 1 94 ? 12.020 4.022 -7.724 1.00 73.62 94 SER A C 1
ATOM 740 O O . SER A 1 94 ? 11.460 4.377 -6.692 1.00 73.62 94 SER A O 1
ATOM 742 N N . GLN A 1 95 ? 11.384 3.332 -8.678 1.00 76.44 95 GLN A N 1
ATOM 743 C CA . GLN A 1 95 ? 9.962 2.963 -8.594 1.00 76.44 95 GLN A CA 1
ATOM 744 C C . GLN A 1 95 ? 9.717 1.943 -7.482 1.00 76.44 95 GLN A C 1
ATOM 746 O O . GLN A 1 95 ? 8.795 2.102 -6.690 1.00 76.44 95 GLN A O 1
ATOM 751 N N . VAL A 1 96 ? 10.590 0.937 -7.371 1.00 82.25 96 VAL A N 1
ATOM 752 C CA . VAL A 1 96 ? 10.487 -0.085 -6.318 1.00 82.25 96 VAL A CA 1
ATOM 753 C C . VAL A 1 96 ? 10.637 0.539 -4.930 1.00 82.25 96 VAL A C 1
ATOM 755 O O . VAL A 1 96 ? 9.882 0.213 -4.022 1.00 82.25 96 VAL A O 1
ATOM 758 N N . MET A 1 97 ? 11.582 1.469 -4.757 1.00 78.00 97 MET A N 1
ATOM 759 C CA . MET A 1 97 ? 11.764 2.151 -3.470 1.00 78.00 97 MET A CA 1
ATOM 760 C C . MET A 1 97 ? 10.559 3.030 -3.119 1.00 78.00 97 MET A C 1
ATOM 762 O O . MET A 1 97 ? 10.087 2.984 -1.984 1.00 78.00 97 MET A O 1
ATOM 766 N N . ASN A 1 98 ? 10.008 3.763 -4.092 1.00 79.94 98 ASN A N 1
ATOM 767 C CA . ASN A 1 98 ? 8.826 4.596 -3.866 1.00 79.94 98 ASN A CA 1
ATOM 768 C C . ASN A 1 98 ? 7.572 3.784 -3.509 1.00 79.94 98 ASN A C 1
ATOM 770 O O . ASN A 1 98 ? 6.674 4.316 -2.863 1.00 79.94 98 ASN A O 1
ATOM 774 N N . LEU A 1 99 ? 7.509 2.512 -3.916 1.00 83.94 99 LEU A N 1
ATOM 775 C CA . LEU A 1 99 ? 6.419 1.606 -3.556 1.00 83.94 99 LEU A CA 1
ATOM 776 C C . LEU A 1 99 ? 6.431 1.268 -2.059 1.00 83.94 99 LEU A C 1
ATOM 778 O O . LEU A 1 99 ? 5.371 1.216 -1.439 1.00 83.94 99 LEU A O 1
ATOM 782 N N . ILE A 1 100 ? 7.629 1.053 -1.500 1.00 86.38 100 ILE A N 1
ATOM 783 C CA . ILE A 1 100 ? 7.837 0.694 -0.089 1.00 86.38 100 ILE A CA 1
ATOM 784 C C . ILE A 1 100 ? 7.679 1.926 0.799 1.00 86.38 100 ILE A C 1
ATOM 786 O O . ILE A 1 100 ? 7.014 1.872 1.830 1.00 86.38 100 ILE A O 1
ATOM 790 N N . LEU A 1 101 ? 8.311 3.033 0.404 1.00 86.38 101 LEU A N 1
ATOM 791 C CA . LEU A 1 101 ? 8.318 4.266 1.176 1.00 86.38 101 LEU A CA 1
ATOM 792 C C . LEU A 1 101 ? 8.047 5.459 0.251 1.00 86.38 101 LEU A C 1
ATOM 794 O O . LEU A 1 101 ? 8.955 5.866 -0.489 1.00 86.38 101 LEU A O 1
ATOM 798 N N . PRO A 1 102 ? 6.831 6.032 0.291 1.00 83.12 102 PRO A N 1
ATOM 799 C CA . PRO A 1 102 ? 6.481 7.205 -0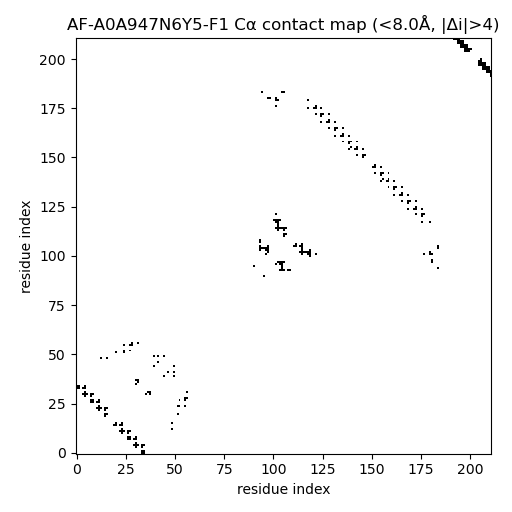.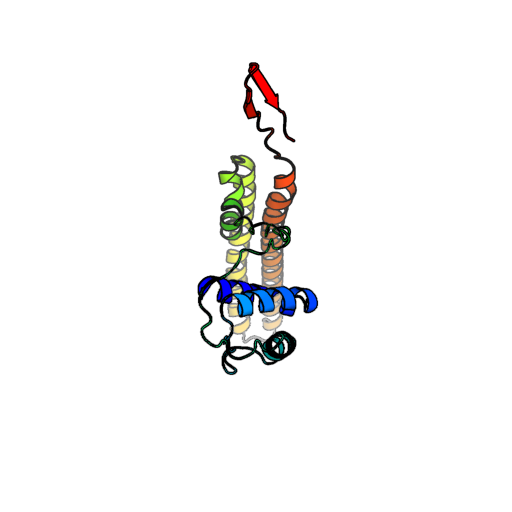501 1.00 83.12 102 PRO A CA 1
ATOM 800 C C . PRO A 1 102 ? 7.478 8.351 -0.309 1.00 83.12 102 PRO A C 1
ATOM 802 O O . PRO A 1 102 ? 7.841 8.698 0.816 1.00 83.12 102 PRO A O 1
ATOM 805 N N . GLY A 1 103 ? 7.946 8.927 -1.416 1.00 79.44 103 GLY A N 1
ATOM 806 C CA . GLY A 1 103 ? 8.918 10.025 -1.430 1.00 79.44 103 GLY A CA 1
ATOM 807 C C . GLY A 1 103 ? 10.385 9.581 -1.486 1.00 79.44 103 GLY A C 1
ATOM 808 O O . GLY A 1 103 ? 11.245 10.365 -1.899 1.00 79.44 103 GLY A O 1
ATOM 809 N N . SER A 1 104 ? 10.698 8.316 -1.177 1.00 84.81 104 SER A N 1
ATOM 810 C CA . SER A 1 104 ? 12.076 7.803 -1.273 1.00 84.81 104 SER A CA 1
ATOM 811 C C . SER A 1 104 ? 12.586 7.713 -2.720 1.00 84.81 104 SER A C 1
ATOM 813 O O . SER A 1 104 ? 13.787 7.858 -2.968 1.00 84.81 104 SER A O 1
ATOM 815 N N . GLY A 1 105 ? 11.680 7.541 -3.692 1.00 82.50 105 GLY A N 1
ATOM 816 C CA . GLY A 1 105 ? 12.002 7.586 -5.120 1.00 82.50 105 GLY A CA 1
ATOM 817 C C . GLY A 1 105 ? 12.544 8.952 -5.545 1.00 82.50 105 GLY A C 1
ATOM 818 O O . GLY A 1 105 ? 13.598 9.026 -6.179 1.00 82.50 105 GLY A O 1
ATOM 819 N N . HIS A 1 106 ? 11.891 10.036 -5.112 1.00 83.88 106 HIS A N 1
ATOM 820 C CA . HIS A 1 106 ? 12.281 11.416 -5.428 1.00 83.88 106 HIS A CA 1
ATOM 821 C C . HIS A 1 106 ? 13.658 11.791 -4.881 1.00 83.88 106 HIS A C 1
ATOM 823 O O . HIS A 1 106 ? 14.395 12.524 -5.540 1.00 83.88 106 HIS A O 1
ATOM 829 N N . TRP A 1 107 ? 14.049 11.273 -3.712 1.00 84.19 107 TRP A N 1
ATOM 830 C CA . TRP A 1 107 ? 15.399 11.492 -3.176 1.00 84.19 107 TRP A CA 1
ATOM 831 C C . TRP A 1 107 ? 16.485 10.903 -4.069 1.00 84.19 107 TRP A C 1
ATOM 833 O O . TRP A 1 107 ? 17.522 11.536 -4.268 1.00 84.19 107 TRP A O 1
ATOM 843 N N . ARG A 1 108 ? 16.236 9.730 -4.658 1.00 81.00 108 ARG A N 1
ATOM 844 C CA . ARG A 1 108 ? 17.179 9.104 -5.595 1.00 81.00 108 ARG A CA 1
ATOM 845 C C . ARG A 1 108 ? 17.258 9.832 -6.931 1.00 81.00 108 ARG A C 1
ATOM 847 O O . ARG A 1 108 ? 18.300 9.781 -7.569 1.00 81.00 108 ARG A O 1
ATOM 854 N N . GLU A 1 109 ? 16.193 10.524 -7.321 1.00 82.38 109 GLU A N 1
ATOM 855 C CA . GLU A 1 109 ? 16.163 11.406 -8.494 1.00 82.38 109 GLU A CA 1
ATOM 856 C C . GLU A 1 109 ? 16.732 12.811 -8.208 1.00 82.38 109 GLU A C 1
ATOM 858 O O . GLU A 1 109 ? 16.627 13.701 -9.045 1.00 82.38 109 GLU A O 1
ATOM 863 N N . GLY A 1 110 ? 17.296 13.056 -7.018 1.00 83.69 110 GLY A N 1
ATOM 864 C CA . GLY A 1 110 ? 17.850 14.362 -6.634 1.00 83.69 110 GLY A CA 1
ATOM 865 C C . GLY A 1 110 ? 16.802 15.419 -6.257 1.00 83.69 110 GLY A C 1
ATOM 866 O O . GLY A 1 110 ? 17.158 16.511 -5.810 1.00 83.69 110 GLY A O 1
ATOM 867 N N . LYS A 1 111 ? 15.504 15.099 -6.340 1.00 86.12 111 LYS A N 1
ATOM 868 C CA . LYS A 1 111 ? 14.375 15.991 -6.019 1.00 86.12 111 LYS A CA 1
ATOM 869 C C . LYS A 1 111 ? 14.107 16.031 -4.505 1.00 86.12 111 LYS A C 1
ATOM 871 O O . LYS A 1 111 ? 13.043 15.629 -4.031 1.00 86.12 111 LYS A O 1
ATOM 876 N N . LYS A 1 112 ? 15.080 16.530 -3.730 1.00 89.81 112 LYS A N 1
ATOM 877 C CA . LYS A 1 112 ? 15.089 16.490 -2.250 1.00 89.81 112 LYS A CA 1
ATOM 878 C C . LYS A 1 112 ? 13.849 17.098 -1.591 1.00 89.81 112 LYS A C 1
ATOM 880 O O . LYS A 1 112 ? 13.236 16.449 -0.748 1.00 89.81 112 LYS A O 1
ATOM 885 N N . VAL A 1 113 ? 13.472 18.312 -2.002 1.00 91.12 113 VAL A N 1
ATOM 886 C CA . VAL A 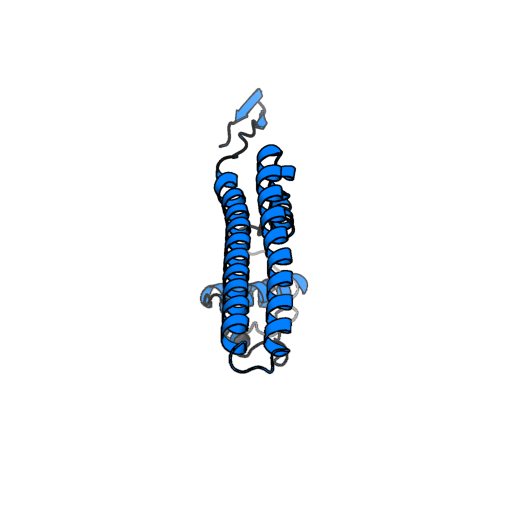1 113 ? 12.333 19.051 -1.425 1.00 91.12 113 VAL A CA 1
ATOM 887 C C . VAL A 1 113 ? 11.027 18.288 -1.635 1.00 91.12 113 VAL A C 1
ATOM 889 O O . VAL A 1 113 ? 10.280 18.076 -0.689 1.00 91.12 113 VAL A O 1
ATOM 892 N N . ARG A 1 114 ? 10.779 17.795 -2.853 1.00 87.12 114 ARG A N 1
ATOM 893 C CA . ARG A 1 114 ? 9.562 17.029 -3.160 1.00 87.12 114 ARG A CA 1
ATOM 894 C C . ARG A 1 114 ? 9.507 15.701 -2.417 1.00 87.12 114 ARG A C 1
ATOM 896 O O . ARG A 1 114 ? 8.465 15.368 -1.867 1.00 87.12 114 ARG A O 1
ATOM 903 N N . GLY A 1 115 ? 10.628 14.979 -2.356 1.00 88.88 115 GLY A N 1
ATOM 904 C CA . GLY A 1 115 ? 10.710 13.750 -1.567 1.00 88.88 115 GLY A CA 1
ATOM 905 C C . GLY A 1 115 ? 10.386 13.993 -0.094 1.00 88.88 115 GLY A C 1
ATOM 906 O O . GLY A 1 115 ? 9.621 13.234 0.488 1.00 88.88 115 GLY A O 1
ATOM 907 N N . ALA A 1 116 ? 10.880 15.096 0.484 1.00 93.06 116 ALA A N 1
ATOM 908 C CA . ALA A 1 116 ? 10.567 15.478 1.861 1.00 93.06 116 ALA A CA 1
ATOM 909 C C . ALA A 1 116 ? 9.081 15.825 2.060 1.00 93.06 116 ALA A C 1
ATOM 911 O O . ALA A 1 116 ? 8.498 15.405 3.055 1.00 93.06 116 ALA A O 1
ATOM 912 N N . VAL A 1 117 ? 8.456 16.530 1.109 1.00 94.44 117 VAL A N 1
ATOM 913 C CA . VAL A 1 117 ? 7.015 16.843 1.154 1.00 94.44 117 VAL A CA 1
ATOM 914 C C . VAL A 1 117 ? 6.175 15.565 1.117 1.00 94.44 117 VAL A C 1
ATOM 916 O O . VAL A 1 117 ? 5.334 15.368 1.993 1.00 94.44 117 VAL A O 1
ATOM 919 N N . TRP A 1 118 ? 6.422 14.669 0.155 1.00 93.12 118 TRP A N 1
ATOM 920 C CA . TRP A 1 118 ? 5.662 13.419 0.033 1.00 93.12 118 TRP A CA 1
ATOM 921 C C . TRP A 1 118 ? 5.881 12.476 1.211 1.00 93.12 118 TRP A C 1
ATOM 923 O O . TRP A 1 118 ? 4.920 11.888 1.709 1.00 93.12 118 TRP A O 1
ATOM 933 N N . PHE A 1 119 ? 7.122 12.363 1.685 1.00 93.06 119 PHE A N 1
ATOM 934 C CA . PHE A 1 119 ? 7.439 11.585 2.876 1.00 93.06 119 PHE A CA 1
ATOM 935 C C . PHE A 1 119 ? 6.735 12.156 4.112 1.00 93.06 119 PHE A C 1
ATOM 937 O O . PHE A 1 119 ? 6.087 11.410 4.841 1.00 93.06 119 PHE A O 1
ATOM 944 N N . GLY A 1 120 ? 6.805 13.476 4.318 1.00 95.38 120 GLY A N 1
ATOM 945 C CA . GLY A 1 120 ? 6.167 14.155 5.445 1.00 95.38 120 GLY A CA 1
ATOM 946 C C . GLY A 1 120 ? 4.649 13.989 5.447 1.00 95.38 120 GLY A C 1
ATOM 947 O O . GLY A 1 120 ? 4.083 13.602 6.467 1.00 95.38 120 GLY A O 1
ATOM 948 N N . LEU A 1 121 ? 3.994 14.197 4.300 1.00 96.38 121 LEU A N 1
ATOM 949 C CA . LEU A 1 121 ? 2.552 13.972 4.147 1.00 96.38 121 LEU A CA 1
ATOM 950 C C . LEU A 1 121 ? 2.172 12.513 4.409 1.00 96.38 121 LEU A C 1
ATOM 952 O O . LEU A 1 121 ? 1.199 12.244 5.113 1.00 96.38 121 LEU A O 1
ATOM 956 N N . SER A 1 122 ? 2.952 11.569 3.882 1.00 95.19 122 SER A N 1
ATOM 957 C CA . SER A 1 122 ? 2.692 10.140 4.074 1.00 95.19 122 SER A CA 1
ATOM 958 C C . SER A 1 122 ? 2.843 9.749 5.542 1.00 95.19 122 SER A C 1
ATOM 960 O O . SER A 1 122 ? 1.923 9.168 6.112 1.00 95.19 122 SER A O 1
ATOM 962 N N . ALA A 1 123 ? 3.943 10.143 6.190 1.00 96.00 123 ALA A N 1
ATOM 963 C CA . ALA A 1 123 ? 4.183 9.887 7.607 1.00 96.00 123 ALA A CA 1
ATOM 964 C C . ALA A 1 123 ? 3.103 10.521 8.498 1.00 96.00 123 ALA A C 1
ATOM 966 O O . ALA A 1 123 ? 2.591 9.858 9.398 1.00 96.00 123 ALA A O 1
ATOM 967 N N . ALA A 1 124 ? 2.706 11.767 8.217 1.00 97.62 124 ALA A N 1
ATOM 968 C CA . ALA 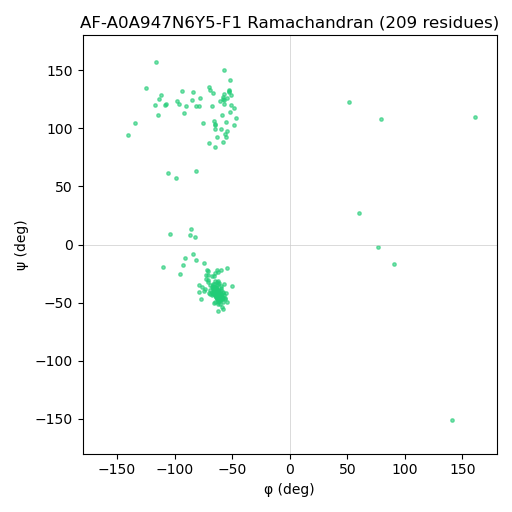A 1 124 ? 1.639 12.441 8.949 1.00 97.62 124 ALA A CA 1
ATOM 969 C C . ALA A 1 124 ? 0.291 11.722 8.780 1.00 97.62 124 ALA A C 1
ATOM 971 O O . ALA A 1 124 ? -0.386 11.460 9.771 1.00 97.62 124 ALA A O 1
ATOM 972 N N . SER A 1 125 ? -0.081 11.350 7.551 1.00 97.50 125 SER A N 1
ATOM 973 C CA . SER A 1 125 ? -1.349 10.656 7.282 1.00 97.50 125 SER A CA 1
ATOM 974 C C . SER A 1 125 ? -1.423 9.278 7.953 1.00 97.50 125 SER A C 1
ATOM 976 O O . SER A 1 125 ? -2.438 8.950 8.568 1.00 97.50 125 SER A O 1
ATOM 978 N N . VAL A 1 126 ? -0.330 8.506 7.923 1.00 97.12 126 VAL A N 1
ATOM 979 C CA . VAL A 1 126 ? -0.230 7.219 8.627 1.00 97.12 126 VAL A CA 1
ATOM 980 C C . VAL A 1 126 ? -0.263 7.427 10.141 1.00 97.12 126 VAL A C 1
ATOM 982 O O . VAL A 1 126 ? -0.955 6.688 10.835 1.00 97.12 126 VAL A O 1
ATOM 985 N N . GLY A 1 127 ? 0.424 8.448 10.661 1.00 97.94 127 GLY A N 1
ATOM 986 C CA . GLY A 1 127 ? 0.392 8.791 12.084 1.00 97.94 127 GLY A CA 1
ATOM 987 C C . GLY A 1 127 ? -1.018 9.124 12.577 1.00 97.94 127 GLY A C 1
ATOM 988 O O . GLY A 1 127 ? -1.456 8.581 13.591 1.00 97.94 127 GLY A O 1
ATOM 989 N N . VAL A 1 128 ? -1.760 9.943 11.824 1.00 98.38 128 VAL A N 1
ATOM 990 C CA . VAL A 1 128 ? -3.169 10.255 12.117 1.00 98.38 128 VAL A CA 1
ATOM 991 C C . VAL A 1 128 ? -4.030 8.994 12.067 1.00 98.38 128 VAL A C 1
ATOM 993 O O . VAL A 1 128 ? -4.840 8.786 12.966 1.00 98.38 128 VAL A O 1
ATOM 996 N N . LEU A 1 129 ? -3.847 8.131 11.064 1.00 98.31 129 LEU A N 1
ATOM 997 C CA . LEU A 1 129 ? -4.589 6.873 10.964 1.00 98.31 129 LEU A CA 1
ATOM 998 C C . LEU A 1 129 ? -4.341 5.962 12.175 1.00 98.31 129 LEU A C 1
ATOM 1000 O O . LEU A 1 129 ? -5.295 5.451 12.755 1.00 98.31 129 LEU A O 1
ATOM 1004 N N . VAL A 1 130 ? -3.081 5.778 12.584 1.00 98.38 130 VAL A N 1
ATOM 1005 C CA . VAL A 1 130 ? -2.729 4.959 13.758 1.00 98.38 130 VAL A CA 1
ATOM 1006 C C . VAL A 1 130 ? -3.349 5.531 15.032 1.00 98.38 130 VAL A C 1
ATOM 1008 O O . VAL A 1 130 ? -3.914 4.774 15.819 1.00 98.38 130 VAL A O 1
ATOM 1011 N N . TRP A 1 131 ? -3.295 6.853 15.213 1.00 98.38 131 TRP A N 1
ATOM 1012 C CA . TRP A 1 131 ? -3.930 7.520 16.349 1.00 98.38 131 TRP A CA 1
ATOM 1013 C C . TRP A 1 131 ? -5.452 7.304 16.368 1.00 98.38 131 TRP A C 1
ATOM 1015 O O . TRP A 1 131 ? -5.987 6.879 17.391 1.00 98.38 131 TRP A O 1
ATOM 1025 N N . ARG A 1 132 ? -6.137 7.474 15.227 1.00 98.25 132 ARG A N 1
ATOM 1026 C CA . ARG A 1 132 ? -7.590 7.238 15.109 1.00 98.25 132 ARG A CA 1
ATOM 1027 C C . ARG A 1 132 ? -7.993 5.784 15.349 1.00 98.25 132 ARG A C 1
ATOM 1029 O O . ARG A 1 132 ? -9.008 5.541 15.993 1.00 98.25 132 ARG A O 1
ATOM 1036 N N . ILE A 1 133 ? -7.187 4.816 14.903 1.00 98.44 133 ILE A N 1
ATOM 1037 C CA . ILE A 1 133 ? -7.408 3.393 15.219 1.00 98.44 133 ILE A CA 1
ATOM 1038 C C . ILE A 1 133 ? -7.378 3.160 16.738 1.00 98.44 133 ILE A C 1
ATOM 1040 O O . ILE A 1 133 ? -8.125 2.312 17.224 1.00 98.44 133 ILE A O 1
ATOM 1044 N N . GLY A 1 134 ? -6.530 3.887 17.473 1.00 98.38 134 GLY A N 1
ATOM 1045 C CA . GLY A 1 134 ? -6.505 3.874 18.936 1.00 98.38 134 GLY A CA 1
ATOM 1046 C C . GLY A 1 134 ? -7.820 4.372 19.532 1.00 98.38 134 GLY A C 1
ATOM 1047 O O . GLY A 1 134 ? -8.501 3.605 20.202 1.00 98.38 134 GLY A O 1
ATOM 1048 N N . GLU A 1 135 ? -8.228 5.596 19.192 1.00 98.25 135 GLU A N 1
ATOM 1049 C CA . GLU A 1 135 ? -9.477 6.190 19.703 1.00 98.25 135 GLU A CA 1
ATOM 1050 C C . GLU A 1 135 ? -10.709 5.330 19.395 1.00 98.25 135 GLU A C 1
ATOM 1052 O O . GLU A 1 135 ? -11.522 5.071 20.275 1.00 98.25 135 GLU A O 1
ATOM 1057 N N . MET A 1 136 ? -10.813 4.807 18.169 1.00 98.62 136 MET A N 1
ATOM 1058 C CA . MET A 1 136 ? -11.906 3.915 17.773 1.00 98.62 136 MET A CA 1
ATOM 1059 C C . MET A 1 136 ? -11.918 2.612 18.589 1.00 98.62 136 MET A C 1
ATOM 1061 O O . MET A 1 136 ? -12.981 2.039 18.833 1.00 98.62 136 MET A O 1
ATOM 1065 N N . ARG A 1 137 ? -10.750 2.086 18.980 1.00 98.62 137 ARG A N 1
ATOM 1066 C CA . ARG A 1 137 ? -10.675 0.890 19.833 1.00 98.62 137 ARG A CA 1
ATOM 1067 C C . ARG A 1 137 ? -11.138 1.194 21.250 1.00 98.62 137 ARG A C 1
ATOM 1069 O O . ARG A 1 137 ? -11.868 0.371 21.800 1.00 98.62 137 ARG A O 1
ATOM 1076 N N . ASP A 1 138 ? -10.748 2.343 21.786 1.00 98.56 138 ASP A N 1
ATOM 1077 C CA . ASP A 1 138 ? -11.125 2.776 23.129 1.00 98.56 138 ASP A CA 1
ATOM 1078 C C . ASP A 1 138 ? -12.638 3.027 23.205 1.00 98.56 138 ASP A C 1
ATOM 1080 O O . ASP A 1 138 ? -13.321 2.395 24.010 1.00 98.56 138 ASP A O 1
ATOM 1084 N N . SER A 1 139 ? -13.210 3.804 22.277 1.00 98.38 139 SER A N 1
ATOM 1085 C CA . SER A 1 139 ? -14.661 4.051 22.254 1.00 98.38 139 SER A CA 1
ATOM 1086 C C . SER A 1 139 ? -15.484 2.792 21.978 1.00 98.38 139 SER A C 1
ATOM 1088 O O . SER A 1 139 ? -16.581 2.628 22.517 1.00 98.38 139 SER A O 1
ATOM 1090 N N . ARG A 1 140 ? -14.946 1.840 21.203 1.00 98.56 140 ARG A N 1
ATOM 1091 C CA . ARG A 1 140 ? -15.561 0.513 21.049 1.00 98.56 140 ARG A CA 1
ATOM 1092 C C . ARG A 1 140 ? -15.558 -0.272 22.357 1.00 98.56 140 ARG A C 1
ATOM 1094 O O . ARG A 1 140 ? -16.540 -0.955 22.641 1.00 98.56 140 ARG A O 1
ATOM 1101 N N . ALA A 1 141 ? -14.459 -0.240 23.108 1.00 98.62 141 ALA A N 1
ATOM 1102 C CA . ALA A 1 141 ? -14.365 -0.929 24.389 1.00 98.62 141 ALA A CA 1
ATOM 1103 C C . ALA A 1 141 ? -15.360 -0.337 25.398 1.00 98.62 141 ALA A C 1
ATOM 1105 O O . ALA A 1 141 ? -16.091 -1.100 26.030 1.00 98.62 141 ALA A O 1
ATOM 1106 N N . ASP A 1 142 ? -15.460 0.992 25.458 1.00 98.44 142 ASP A N 1
ATOM 1107 C CA . ASP A 1 142 ? -16.420 1.704 26.307 1.00 98.44 142 ASP A CA 1
ATOM 1108 C C . ASP A 1 142 ? -17.870 1.345 25.957 1.00 98.44 142 ASP A C 1
ATOM 1110 O O . ASP A 1 142 ? -18.660 1.011 26.839 1.00 98.44 142 ASP A O 1
ATOM 1114 N N . TYR A 1 143 ? -18.215 1.332 24.665 1.00 98.38 143 TYR A N 1
ATOM 1115 C CA . TYR A 1 143 ? -19.532 0.894 24.194 1.00 98.38 143 TYR A CA 1
ATOM 1116 C C . TYR A 1 143 ? -19.858 -0.545 24.618 1.00 98.38 143 TYR A C 1
ATOM 1118 O O . TYR A 1 143 ? -20.949 -0.807 25.120 1.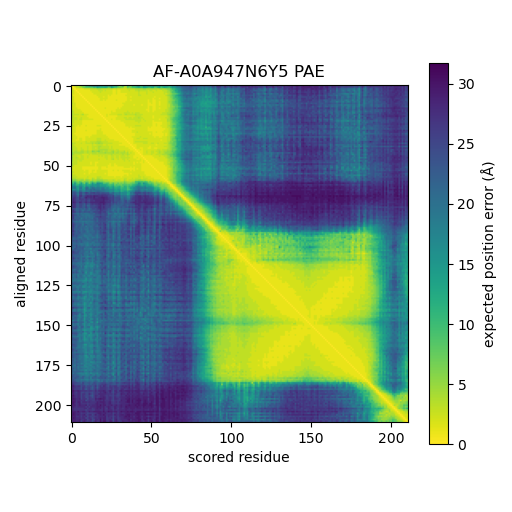00 98.38 143 TYR A O 1
ATOM 1126 N N . LEU A 1 144 ? -18.915 -1.477 24.455 1.00 98.31 144 LEU A N 1
ATOM 1127 C CA . LEU A 1 144 ? -19.125 -2.885 24.807 1.00 98.31 144 LEU A CA 1
ATOM 1128 C C . LEU A 1 144 ? -19.191 -3.132 26.320 1.00 98.31 144 LEU A C 1
ATOM 1130 O O . LEU A 1 144 ? -19.751 -4.143 26.742 1.00 98.31 144 LEU A O 1
ATOM 1134 N N . ALA A 1 145 ? -18.618 -2.240 27.128 1.00 98.50 145 ALA A N 1
ATOM 1135 C CA . ALA A 1 145 ? -18.690 -2.307 28.584 1.00 98.50 145 ALA A CA 1
ATOM 1136 C C . ALA A 1 145 ? -20.006 -1.739 29.147 1.00 98.50 145 ALA A C 1
ATOM 1138 O O . ALA A 1 145 ? -20.315 -1.960 30.322 1.00 98.50 145 ALA A O 1
ATOM 1139 N N . GLN A 1 146 ? -20.787 -1.017 28.337 1.00 98.50 146 GLN A N 1
ATOM 1140 C CA . GLN A 1 146 ? -21.967 -0.312 28.814 1.00 98.50 146 GLN A CA 1
ATOM 1141 C C . GLN A 1 146 ? -23.159 -1.254 29.031 1.00 98.50 146 GLN A C 1
ATOM 1143 O O . GLN A 1 146 ? -23.577 -1.985 28.137 1.00 98.50 146 GLN A O 1
ATOM 1148 N N . THR A 1 147 ? -23.726 -1.217 30.239 1.00 98.19 147 THR A N 1
ATOM 1149 C CA . THR A 1 147 ? -24.884 -2.043 30.643 1.00 98.19 147 THR A CA 1
ATOM 1150 C C . THR A 1 147 ? -26.165 -1.235 30.841 1.00 98.19 147 THR A C 1
ATOM 1152 O O . THR A 1 147 ? -27.258 -1.793 30.811 1.00 98.19 147 THR A O 1
ATOM 1155 N N . ASP A 1 148 ? -26.034 0.078 31.024 1.00 98.25 148 ASP A N 1
ATOM 1156 C CA . ASP A 1 148 ? -27.152 1.004 31.172 1.00 98.25 148 ASP A CA 1
ATOM 1157 C C . ASP A 1 148 ? -27.764 1.337 29.806 1.00 98.25 148 ASP A C 1
ATOM 1159 O O . ASP A 1 148 ? -27.094 1.910 28.942 1.00 98.25 148 ASP A O 1
ATOM 1163 N N . ALA A 1 149 ? -29.043 0.998 29.638 1.00 97.31 149 ALA A N 1
ATOM 1164 C CA . ALA A 1 149 ? -29.790 1.162 28.397 1.00 97.31 149 ALA A CA 1
ATOM 1165 C C . ALA A 1 149 ? -29.820 2.610 27.888 1.00 97.31 149 ALA A C 1
ATOM 1167 O O . ALA A 1 149 ? -29.773 2.812 26.674 1.00 97.31 149 ALA A O 1
ATOM 1168 N N . GLU A 1 150 ? -29.852 3.607 28.778 1.00 96.81 150 GLU A N 1
ATOM 1169 C CA . GLU A 1 150 ? -29.900 5.018 28.368 1.00 96.81 150 GLU A CA 1
ATOM 1170 C C . GLU A 1 150 ? -28.569 5.482 27.764 1.00 96.81 150 GLU A C 1
ATOM 1172 O O . GLU A 1 150 ? -28.543 6.305 26.854 1.00 96.81 150 GLU A O 1
ATOM 1177 N N . ARG A 1 151 ? -27.452 4.902 28.213 1.00 97.94 151 ARG A N 1
ATOM 1178 C CA . ARG A 1 151 ? -26.096 5.307 27.807 1.00 97.94 151 ARG A CA 1
ATOM 1179 C C . ARG A 1 151 ? -25.544 4.516 26.625 1.00 97.94 151 ARG A C 1
ATOM 1181 O O . ARG A 1 151 ? -24.587 4.957 25.994 1.00 97.94 151 ARG A O 1
ATOM 1188 N N . ILE A 1 152 ? -26.130 3.358 26.316 1.00 97.88 152 ILE A N 1
ATOM 1189 C CA . ILE A 1 152 ? -25.716 2.523 25.177 1.00 97.88 152 ILE A CA 1
ATOM 1190 C C . ILE A 1 152 ? -25.807 3.304 23.859 1.00 97.88 152 ILE A C 1
ATOM 1192 O O . ILE A 1 152 ? -24.902 3.190 23.033 1.00 97.88 152 ILE A O 1
ATOM 1196 N N . ALA A 1 153 ? -26.860 4.109 23.673 1.00 97.81 153 ALA A N 1
ATOM 1197 C CA . ALA A 1 153 ? -27.042 4.916 22.466 1.00 97.81 153 ALA A CA 1
ATOM 1198 C C . ALA A 1 153 ? -25.913 5.950 22.295 1.00 97.81 153 ALA A C 1
ATOM 1200 O O . ALA A 1 153 ? -25.258 5.975 21.254 1.00 97.81 153 ALA A O 1
ATOM 1201 N N . ASP A 1 154 ? -25.606 6.715 23.344 1.00 98.31 154 ASP A N 1
ATOM 1202 C CA . ASP A 1 154 ? -24.550 7.737 23.315 1.00 98.31 154 ASP A CA 1
ATOM 1203 C C . ASP A 1 154 ? -23.152 7.133 23.085 1.00 98.31 154 ASP A C 1
ATOM 1205 O O . ASP A 1 154 ? -22.336 7.659 22.314 1.00 98.31 154 ASP A O 1
ATOM 1209 N N . SER A 1 155 ? -22.861 6.001 23.738 1.00 98.25 155 SER A N 1
ATOM 1210 C CA . SER A 1 155 ? -21.601 5.278 23.539 1.00 98.25 155 SER A CA 1
ATOM 1211 C C . SER A 1 155 ? -21.490 4.713 22.120 1.00 98.25 155 SER A C 1
ATOM 1213 O O . SER A 1 155 ? -20.411 4.768 21.524 1.00 98.25 155 SER A O 1
ATOM 1215 N N . TYR A 1 156 ? -22.593 4.215 21.552 1.00 98.38 156 TYR A N 1
ATOM 1216 C CA . TYR A 1 156 ? -22.628 3.754 20.165 1.00 98.38 156 TYR A CA 1
ATOM 1217 C C . TYR A 1 156 ? -22.374 4.898 19.181 1.00 98.38 156 TYR A C 1
ATOM 1219 O O . TYR A 1 156 ? -21.562 4.741 18.270 1.00 98.38 156 TYR A O 1
ATOM 1227 N N . ASP A 1 157 ? -23.012 6.053 19.370 1.00 98.44 157 ASP A N 1
ATOM 1228 C CA . ASP A 1 157 ? -22.831 7.211 18.490 1.00 98.44 157 ASP A CA 1
ATOM 1229 C C . ASP A 1 157 ? -21.389 7.728 18.524 1.00 98.44 157 ASP A C 1
ATOM 1231 O O . ASP A 1 157 ? -20.812 8.054 17.479 1.00 98.44 157 ASP A O 1
ATOM 1235 N N . THR A 1 158 ? -20.771 7.725 19.708 1.00 98.56 158 THR A N 1
ATOM 1236 C CA . THR A 1 158 ? -19.349 8.049 19.876 1.00 98.56 158 THR A CA 1
ATOM 1237 C C . THR A 1 158 ? -18.469 7.072 19.096 1.00 98.56 158 THR A C 1
ATOM 1239 O O . THR A 1 158 ? -17.665 7.501 18.265 1.00 98.56 158 THR A O 1
ATOM 1242 N N . TYR A 1 159 ? -18.674 5.765 19.286 1.00 98.56 159 TYR A N 1
ATOM 1243 C CA . TYR A 1 159 ? -17.946 4.733 18.546 1.00 98.56 159 TYR A CA 1
ATOM 1244 C C . TYR A 1 159 ? -18.139 4.860 17.026 1.00 98.56 159 TYR A C 1
ATOM 1246 O O . TYR A 1 159 ? -17.170 4.813 16.265 1.00 98.56 159 TYR A O 1
ATOM 1254 N N . ASN A 1 160 ? -19.375 5.053 16.564 1.00 98.50 160 ASN A N 1
ATOM 1255 C CA . ASN A 1 160 ? -19.696 5.171 15.145 1.00 98.50 160 ASN A CA 1
ATOM 1256 C C . ASN A 1 160 ? -19.022 6.399 14.514 1.00 98.50 160 ASN A C 1
ATOM 1258 O O . ASN A 1 160 ? -18.489 6.313 13.405 1.00 98.50 160 ASN A O 1
ATOM 1262 N N . ARG A 1 161 ? -18.976 7.530 15.227 1.00 98.69 161 ARG A N 1
ATOM 1263 C CA . ARG A 1 161 ? -18.230 8.714 14.786 1.00 98.69 161 ARG A CA 1
ATOM 1264 C C . ARG A 1 161 ? -16.738 8.415 14.647 1.00 98.69 161 ARG A C 1
ATOM 1266 O O . ARG A 1 161 ? -16.154 8.731 13.610 1.00 98.69 161 ARG A O 1
ATOM 1273 N N . ASP A 1 162 ? -16.122 7.787 15.644 1.00 98.31 162 ASP A N 1
ATOM 1274 C CA . ASP A 1 162 ? -14.685 7.481 15.616 1.00 98.31 162 ASP A CA 1
ATOM 1275 C C . ASP A 1 162 ? -14.344 6.449 14.530 1.00 98.31 162 ASP A C 1
ATOM 1277 O O . ASP A 1 162 ? -13.312 6.548 13.857 1.00 98.31 162 ASP A O 1
ATOM 1281 N N . TYR A 1 163 ? -15.250 5.502 14.277 1.00 98.50 163 TYR A N 1
ATOM 1282 C CA . TYR A 1 163 ? -15.170 4.564 13.160 1.00 98.50 163 TYR A CA 1
ATOM 1283 C C . TYR A 1 163 ? -15.188 5.287 11.805 1.00 98.50 163 TYR A C 1
ATOM 1285 O O . TYR A 1 163 ? -14.329 5.035 10.954 1.00 98.50 163 TYR A O 1
ATOM 1293 N N . GLN A 1 164 ? -16.115 6.230 11.605 1.00 98.38 164 GLN A N 1
ATOM 1294 C CA . GLN A 1 164 ? -16.181 7.036 10.380 1.00 98.38 164 GLN A CA 1
ATOM 1295 C C . GLN A 1 164 ? -14.927 7.900 10.196 1.00 98.38 164 GLN A C 1
ATOM 1297 O O . GLN A 1 164 ? -14.379 7.962 9.094 1.00 98.38 164 GLN A O 1
ATOM 1302 N N . LEU A 1 165 ? -14.430 8.519 11.271 1.00 98.25 165 LEU A N 1
ATOM 1303 C CA . LEU A 1 165 ? -13.192 9.304 11.244 1.00 98.25 165 LEU A CA 1
ATOM 1304 C C . LEU A 1 165 ? -11.969 8.439 10.918 1.00 98.25 165 LEU A C 1
ATOM 1306 O O . LEU A 1 165 ? -11.096 8.873 10.164 1.00 98.25 165 LEU A O 1
ATOM 1310 N N . THR A 1 166 ? -11.919 7.207 11.426 1.00 98.50 166 THR A N 1
ATOM 1311 C CA . THR A 1 166 ? -10.856 6.243 11.107 1.00 98.50 166 THR A CA 1
ATOM 1312 C C . THR A 1 166 ? -10.874 5.873 9.625 1.00 98.50 166 THR A C 1
ATOM 1314 O O . THR A 1 166 ? -9.829 5.889 8.971 1.00 98.50 166 THR A O 1
ATOM 1317 N N . TRP A 1 167 ? -12.055 5.617 9.057 1.00 98.25 167 TRP A N 1
ATOM 1318 C CA . TRP A 1 167 ? -12.201 5.372 7.619 1.00 98.25 167 TRP A CA 1
ATOM 1319 C C . TRP A 1 167 ? -11.808 6.578 6.771 1.00 98.25 167 TRP A C 1
ATOM 1321 O O . TRP A 1 167 ? -11.076 6.422 5.792 1.00 98.25 167 TRP A O 1
ATOM 1331 N N . ALA A 1 168 ? -12.236 7.782 7.157 1.00 98.31 168 ALA A N 1
ATOM 1332 C CA . ALA A 1 168 ? -11.853 9.013 6.473 1.00 98.31 168 ALA A CA 1
ATOM 1333 C C . ALA A 1 168 ? -10.327 9.209 6.482 1.00 98.31 168 ALA A C 1
ATOM 1335 O O . ALA A 1 168 ? -9.740 9.522 5.443 1.00 98.31 168 ALA A O 1
ATOM 1336 N N . ALA A 1 169 ? -9.669 8.949 7.618 1.00 97.88 169 ALA A N 1
ATOM 1337 C CA . ALA A 1 169 ? -8.211 8.976 7.724 1.00 97.88 169 ALA A CA 1
ATOM 1338 C C . ALA A 1 169 ? -7.546 7.919 6.824 1.00 97.88 169 ALA A C 1
ATOM 1340 O O . ALA A 1 169 ? -6.557 8.220 6.154 1.00 97.88 169 ALA A O 1
ATOM 1341 N N . GLY A 1 170 ? -8.109 6.708 6.753 1.00 98.00 170 GLY A N 1
ATOM 1342 C CA . GLY A 1 170 ? -7.622 5.637 5.880 1.00 98.00 170 GLY A CA 1
ATOM 1343 C C . GLY A 1 170 ? -7.695 6.003 4.396 1.00 98.00 170 GLY A C 1
ATOM 1344 O O . GLY A 1 170 ? -6.718 5.831 3.666 1.00 98.00 170 GLY A O 1
ATOM 1345 N N . ILE A 1 171 ? -8.820 6.578 3.959 1.00 98.19 171 ILE A N 1
ATOM 1346 C CA . ILE A 1 171 ? -8.999 7.069 2.584 1.00 98.19 171 ILE A CA 1
ATOM 1347 C C . ILE A 1 171 ? -8.007 8.197 2.288 1.00 98.19 171 ILE A C 1
ATOM 1349 O O . ILE A 1 171 ? -7.342 8.167 1.252 1.00 98.19 171 ILE A O 1
ATOM 1353 N N . ALA A 1 172 ? -7.858 9.164 3.198 1.00 97.81 172 ALA A N 1
ATOM 1354 C CA . ALA A 1 172 ? -6.915 10.266 3.030 1.00 97.81 172 ALA A CA 1
ATOM 1355 C C . ALA A 1 172 ? -5.465 9.766 2.892 1.00 97.81 172 ALA A C 1
ATOM 1357 O O . ALA A 1 172 ? -4.757 10.190 1.978 1.00 97.81 172 ALA A O 1
ATOM 1358 N N . ALA A 1 173 ? -5.039 8.820 3.735 1.00 97.25 173 ALA A N 1
ATOM 1359 C CA . ALA A 1 173 ? -3.717 8.199 3.637 1.00 97.25 173 ALA A CA 1
ATOM 1360 C C . ALA A 1 173 ? -3.525 7.460 2.299 1.00 97.25 173 ALA A C 1
ATOM 1362 O O . ALA A 1 173 ? -2.484 7.600 1.653 1.00 97.25 173 ALA A O 1
ATOM 1363 N N . GLY A 1 174 ? -4.550 6.736 1.836 1.00 96.88 174 GLY A N 1
ATOM 1364 C CA . GLY A 1 174 ? -4.545 6.084 0.525 1.00 96.88 174 GLY A CA 1
ATOM 1365 C C . GLY A 1 174 ? -4.410 7.074 -0.637 1.00 96.88 174 GLY A C 1
ATOM 1366 O O . GLY A 1 174 ? -3.623 6.843 -1.555 1.00 96.88 174 GLY A O 1
ATOM 1367 N N . LEU A 1 175 ? -5.113 8.208 -0.585 1.00 96.94 175 LEU A N 1
ATOM 1368 C CA . LEU A 1 175 ? -5.013 9.260 -1.602 1.00 96.94 175 LEU A CA 1
ATOM 1369 C C . LEU A 1 175 ? -3.632 9.920 -1.620 1.00 96.94 175 LEU A C 1
ATOM 1371 O O . LEU A 1 175 ? -3.089 10.147 -2.700 1.00 96.94 175 LEU A O 1
ATOM 1375 N N . VAL A 1 176 ? -3.033 10.179 -0.453 1.00 95.50 176 VAL A N 1
ATOM 1376 C CA . VAL A 1 176 ? -1.653 10.686 -0.358 1.00 95.50 176 VAL A CA 1
ATOM 1377 C C . VAL A 1 176 ? -0.672 9.689 -0.980 1.00 95.50 176 VAL A C 1
ATOM 1379 O O . VAL A 1 176 ? 0.174 10.080 -1.789 1.00 95.50 176 VAL A O 1
ATOM 1382 N N . TYR A 1 177 ? -0.820 8.397 -0.669 1.00 94.25 177 TYR A N 1
ATOM 1383 C CA . TYR A 1 177 ? 0.003 7.343 -1.259 1.00 94.25 177 TYR A CA 1
ATOM 1384 C C . TYR A 1 177 ? -0.125 7.315 -2.786 1.00 94.25 177 TYR A C 1
ATOM 1386 O O . TYR A 1 177 ? 0.885 7.409 -3.485 1.00 94.25 177 TYR A O 1
ATOM 1394 N N . LEU A 1 178 ? -1.349 7.239 -3.317 1.00 93.56 178 LEU A N 1
ATOM 1395 C CA . LEU A 1 178 ? -1.592 7.189 -4.762 1.00 93.56 178 LEU A CA 1
ATOM 1396 C C . LEU A 1 178 ? -1.111 8.461 -5.466 1.00 93.56 178 LEU A C 1
ATOM 1398 O O . LEU A 1 178 ? -0.456 8.369 -6.504 1.00 93.56 178 LEU A O 1
ATOM 1402 N N . GLY A 1 179 ? -1.354 9.631 -4.870 1.00 92.62 179 GLY A N 1
ATOM 1403 C CA . GLY A 1 179 ? -0.859 10.915 -5.361 1.00 92.62 179 GLY A CA 1
ATOM 1404 C C . GLY A 1 179 ? 0.662 10.919 -5.522 1.00 92.62 179 GLY A C 1
ATOM 1405 O O . GLY A 1 179 ? 1.167 11.347 -6.559 1.00 92.62 179 GLY A O 1
ATOM 1406 N N . SER A 1 180 ? 1.390 10.339 -4.562 1.00 89.12 180 SER A N 1
ATOM 1407 C CA . SER A 1 180 ? 2.852 10.223 -4.643 1.00 89.12 180 SER A CA 1
ATOM 1408 C C . SER A 1 180 ? 3.336 9.309 -5.780 1.00 89.12 180 SER A C 1
ATOM 1410 O O . SER A 1 180 ? 4.378 9.576 -6.384 1.00 89.12 180 SER A O 1
ATOM 1412 N N . GLN A 1 181 ? 2.590 8.245 -6.107 1.00 88.50 181 GLN A N 1
ATOM 1413 C CA . GLN A 1 181 ? 2.924 7.347 -7.224 1.00 88.50 181 GLN A CA 1
ATOM 1414 C C . GLN A 1 181 ? 2.622 8.002 -8.577 1.00 88.50 181 GLN A C 1
ATOM 1416 O O . GLN A 1 181 ? 3.409 7.885 -9.522 1.00 88.50 181 GLN A O 1
ATOM 1421 N N . VAL A 1 182 ? 1.499 8.717 -8.671 1.00 90.38 182 VAL A N 1
ATOM 1422 C CA . VAL A 1 182 ? 1.104 9.454 -9.878 1.00 90.38 182 VAL A CA 1
ATOM 1423 C C . VAL A 1 182 ? 2.104 10.574 -10.180 1.00 90.38 182 VAL A C 1
ATOM 1425 O O . VAL A 1 182 ? 2.563 10.682 -11.315 1.00 90.38 182 VAL A O 1
ATOM 1428 N N . ASP A 1 183 ? 2.526 11.339 -9.169 1.00 87.88 183 ASP A N 1
ATOM 1429 C CA . ASP A 1 183 ? 3.541 12.394 -9.324 1.00 87.88 183 ASP A CA 1
ATOM 1430 C C . ASP A 1 183 ? 4.875 11.837 -9.853 1.00 87.88 183 ASP A C 1
ATOM 1432 O O . ASP A 1 183 ? 5.455 12.374 -10.800 1.00 87.88 183 ASP A O 1
ATOM 1436 N N . LEU A 1 184 ? 5.334 10.704 -9.304 1.00 83.69 184 LEU A N 1
ATOM 1437 C CA . LEU A 1 184 ? 6.570 10.062 -9.755 1.00 83.69 184 LEU A CA 1
ATOM 1438 C C . LEU A 1 184 ? 6.468 9.562 -11.208 1.00 83.69 184 LEU A C 1
ATOM 1440 O O . LEU A 1 184 ? 7.422 9.677 -11.979 1.00 83.69 184 LEU A O 1
ATOM 1444 N N . THR A 1 185 ? 5.327 8.983 -11.591 1.00 83.19 185 THR A N 1
ATOM 1445 C CA . THR A 1 185 ? 5.154 8.359 -12.914 1.00 83.19 185 THR A CA 1
ATOM 1446 C C . THR A 1 185 ? 4.911 9.373 -14.027 1.00 83.19 185 THR A C 1
ATOM 1448 O O . THR A 1 185 ? 5.500 9.227 -15.101 1.00 83.19 185 THR A O 1
ATOM 1451 N N . LEU A 1 186 ? 4.114 10.417 -13.785 1.00 83.19 186 LEU A N 1
ATOM 1452 C CA . LEU A 1 186 ? 3.825 11.444 -14.789 1.00 83.19 186 LEU A CA 1
ATOM 1453 C C . LEU A 1 186 ? 5.051 12.308 -15.098 1.00 83.19 186 LEU A C 1
ATOM 1455 O O . LEU A 1 186 ? 5.344 12.557 -16.265 1.00 83.19 186 LEU A O 1
ATOM 1459 N N . MET A 1 187 ? 5.822 12.712 -14.085 1.00 67.38 187 MET A N 1
ATOM 1460 C CA . MET A 1 187 ? 6.938 13.643 -14.300 1.00 67.38 187 MET A CA 1
ATOM 1461 C C . MET A 1 187 ? 8.238 12.973 -14.747 1.00 67.38 187 MET A C 1
ATOM 1463 O O . MET A 1 187 ? 9.170 13.661 -15.163 1.00 67.38 187 MET A O 1
ATOM 1467 N N . LYS A 1 188 ? 8.308 11.635 -14.747 1.00 64.44 188 LYS A N 1
ATOM 1468 C CA . LYS A 1 188 ? 9.431 10.920 -15.368 1.00 64.44 188 LYS A CA 1
ATOM 1469 C C . LYS A 1 188 ? 9.506 11.158 -16.885 1.00 64.44 188 LYS A C 1
ATOM 1471 O O . LYS A 1 188 ? 10.577 11.017 -17.466 1.00 64.44 188 LYS A O 1
ATOM 1476 N N . ARG A 1 189 ? 8.394 11.549 -17.521 1.00 58.06 189 ARG A N 1
ATOM 1477 C CA . ARG A 1 189 ? 8.345 11.885 -18.954 1.00 58.06 189 ARG A CA 1
ATOM 1478 C C . ARG A 1 189 ? 9.032 13.202 -19.317 1.00 58.06 189 ARG A C 1
ATOM 1480 O O . ARG A 1 189 ? 9.407 13.353 -20.469 1.00 58.06 189 ARG A O 1
ATOM 1487 N N . GLU A 1 190 ? 9.214 14.127 -18.375 1.00 57.22 190 GLU A N 1
ATOM 1488 C CA . GLU A 1 190 ? 9.768 15.457 -18.686 1.00 57.22 190 GLU A CA 1
ATOM 1489 C C . GLU A 1 190 ? 11.292 15.531 -18.555 1.00 57.22 190 GLU A C 1
ATOM 1491 O O . GLU A 1 190 ? 11.912 16.485 -19.009 1.00 57.22 190 GLU A O 1
ATOM 1496 N N . THR A 1 191 ? 11.922 14.517 -17.959 1.00 52.84 191 THR A N 1
ATOM 1497 C CA . THR A 1 191 ? 13.383 14.441 -17.838 1.00 52.84 191 THR A CA 1
ATOM 1498 C C . THR A 1 191 ? 13.953 13.539 -18.937 1.00 52.84 191 THR A C 1
ATOM 1500 O O . THR A 1 191 ? 14.609 12.540 -18.648 1.00 52.84 191 THR A O 1
ATOM 1503 N N . SER A 1 192 ? 13.681 13.850 -20.212 1.00 52.28 192 SER A N 1
ATOM 1504 C CA . SER A 1 192 ? 14.566 13.374 -21.284 1.00 52.28 192 SER A CA 1
ATOM 1505 C C . SER A 1 192 ? 15.906 14.064 -21.066 1.00 52.28 192 SER A C 1
ATOM 1507 O O . SER A 1 192 ? 16.047 15.265 -21.285 1.00 52.28 192 SER A O 1
ATOM 1509 N N . GLU A 1 193 ? 16.878 13.324 -20.541 1.00 51.59 193 GLU A N 1
ATOM 1510 C CA . GLU A 1 193 ? 18.258 13.783 -20.497 1.00 51.59 193 GLU A CA 1
ATOM 1511 C C . GLU A 1 193 ? 18.703 14.057 -21.934 1.00 51.59 193 GLU A C 1
ATOM 1513 O O . GLU A 1 193 ? 18.862 13.130 -22.729 1.00 51.59 193 GLU A O 1
ATOM 1518 N N . THR A 1 194 ? 18.918 15.328 -22.272 1.00 51.72 194 THR A N 1
ATOM 1519 C CA . THR A 1 194 ? 19.642 15.709 -23.484 1.00 51.72 194 THR A CA 1
ATOM 1520 C C . THR A 1 194 ? 21.078 15.216 -23.336 1.00 51.72 194 THR A C 1
ATOM 1522 O O . THR A 1 194 ? 21.965 15.939 -22.882 1.00 51.72 194 THR A O 1
ATOM 1525 N N . THR A 1 195 ? 21.327 13.950 -23.659 1.00 52.62 195 THR A N 1
ATOM 1526 C CA . THR A 1 195 ? 22.685 13.418 -23.659 1.00 52.62 195 THR A CA 1
ATOM 1527 C C . THR A 1 195 ? 23.403 13.933 -24.893 1.00 52.62 195 THR A C 1
ATOM 1529 O O . THR A 1 195 ? 23.177 13.458 -26.004 1.00 52.62 195 THR A O 1
ATOM 1532 N N . LEU A 1 196 ? 24.291 14.902 -24.688 1.00 52.41 196 LEU A N 1
ATOM 1533 C CA . LEU A 1 196 ? 25.286 15.293 -25.678 1.00 52.41 196 LEU A CA 1
ATOM 1534 C C . LEU A 1 196 ? 26.245 14.114 -25.874 1.00 52.41 196 LEU A C 1
ATOM 1536 O O . LEU A 1 196 ? 27.048 13.797 -24.995 1.00 52.41 196 LEU A O 1
ATOM 1540 N N . ARG A 1 197 ? 26.132 13.424 -27.012 1.00 61.88 197 ARG A N 1
ATOM 1541 C CA . ARG A 1 197 ? 27.061 12.352 -27.383 1.00 61.88 197 ARG A CA 1
ATOM 1542 C C . ARG A 1 197 ? 28.114 12.901 -28.333 1.00 61.88 197 ARG A C 1
ATOM 1544 O O . ARG A 1 197 ? 27.796 13.407 -29.406 1.00 61.88 197 ARG A O 1
ATOM 1551 N N . PHE A 1 198 ? 29.373 12.751 -27.938 1.00 64.94 198 PHE A N 1
ATOM 1552 C CA . PHE A 1 198 ? 30.521 12.983 -28.805 1.00 64.94 198 PHE A CA 1
ATOM 1553 C C . PHE A 1 198 ? 30.890 11.655 -29.462 1.00 64.94 198 PHE A C 1
ATOM 1555 O O . PHE A 1 198 ? 31.298 10.719 -28.775 1.00 64.94 198 PHE A O 1
ATOM 1562 N N . ALA A 1 199 ? 30.715 11.557 -30.779 1.00 68.88 199 ALA A N 1
ATOM 1563 C CA . ALA A 1 199 ? 31.163 10.403 -31.549 1.00 68.88 199 ALA A CA 1
ATOM 1564 C C . ALA A 1 199 ? 32.376 10.813 -32.404 1.00 68.88 199 ALA A C 1
ATOM 1566 O O . ALA A 1 199 ? 32.245 11.731 -33.225 1.00 68.88 199 ALA A O 1
ATOM 1567 N N . PRO A 1 200 ? 33.552 10.179 -32.227 1.00 61.59 200 PRO A N 1
ATOM 1568 C CA . PRO A 1 200 ? 34.664 10.377 -33.146 1.00 61.59 200 PRO A CA 1
ATOM 1569 C C . PRO A 1 200 ? 34.292 9.790 -34.516 1.00 61.59 200 PRO A C 1
ATOM 1571 O O . PRO A 1 200 ? 33.824 8.656 -34.610 1.00 61.59 200 PRO A O 1
ATOM 1574 N N . THR A 1 201 ? 34.478 10.573 -35.574 1.00 72.38 201 THR A N 1
ATOM 1575 C CA . THR A 1 201 ? 34.336 10.160 -36.976 1.00 72.38 201 THR A CA 1
ATOM 1576 C C . THR A 1 201 ? 35.696 10.270 -37.669 1.00 72.38 201 THR A C 1
ATOM 1578 O O . THR A 1 201 ? 36.569 11.000 -37.205 1.00 72.38 201 THR A O 1
ATOM 1581 N N . GLN A 1 202 ? 35.907 9.533 -38.763 1.00 72.25 202 GLN A N 1
ATOM 1582 C CA . GLN A 1 202 ? 37.191 9.527 -39.483 1.00 72.25 202 GLN A CA 1
ATOM 1583 C C . GLN A 1 202 ? 37.599 10.923 -40.001 1.00 72.25 202 GLN A C 1
ATOM 1585 O O . GLN A 1 202 ? 38.788 11.185 -40.137 1.00 72.25 202 GLN A O 1
ATOM 1590 N N . ASP A 1 203 ? 36.633 11.838 -40.157 1.00 79.94 203 ASP A N 1
ATOM 1591 C CA . ASP A 1 203 ? 36.842 13.226 -40.596 1.00 79.94 203 ASP A CA 1
ATOM 1592 C C . ASP A 1 203 ? 36.758 14.281 -39.461 1.00 79.94 203 ASP A C 1
ATOM 1594 O O . ASP A 1 203 ? 36.703 15.479 -39.740 1.00 79.94 203 ASP A O 1
ATOM 1598 N N . GLY A 1 204 ? 36.699 13.885 -38.176 1.00 78.69 204 GLY A N 1
ATOM 1599 C CA . GLY A 1 204 ? 36.616 14.822 -37.036 1.00 78.69 204 GLY A CA 1
ATOM 1600 C C . GLY A 1 204 ? 35.683 14.391 -35.893 1.00 78.69 204 GLY A C 1
ATOM 1601 O O . GLY A 1 204 ? 35.481 13.208 -35.643 1.00 78.69 204 GLY A O 1
ATOM 1602 N N . VAL A 1 205 ? 35.098 15.346 -35.160 1.00 70.25 205 VAL A N 1
ATOM 1603 C CA . VAL A 1 205 ? 34.106 15.073 -34.096 1.00 70.25 205 VAL A CA 1
ATOM 1604 C C . VAL A 1 205 ? 32.726 15.499 -34.579 1.00 70.25 205 VAL A C 1
ATOM 1606 O O . VAL A 1 205 ? 32.515 16.672 -34.886 1.00 70.25 205 VAL A O 1
ATOM 1609 N N . LYS A 1 206 ? 31.770 14.564 -34.630 1.00 65.12 206 LYS A N 1
ATOM 1610 C CA . LYS A 1 206 ? 30.380 14.882 -34.980 1.00 65.12 206 LYS A CA 1
ATOM 1611 C C . LYS A 1 206 ? 29.570 15.061 -33.699 1.00 65.12 206 LYS A C 1
ATOM 1613 O O . LYS A 1 206 ? 29.488 14.152 -32.873 1.00 65.12 206 LYS A O 1
ATOM 1618 N N . LEU A 1 207 ? 28.983 16.243 -33.539 1.00 57.78 207 LEU A N 1
ATOM 1619 C CA . LEU A 1 207 ? 28.029 16.536 -32.475 1.00 57.78 207 LEU A CA 1
ATOM 1620 C C . LEU A 1 207 ? 26.655 16.021 -32.898 1.00 57.78 207 LEU A C 1
ATOM 1622 O O . LEU A 1 207 ? 26.112 16.459 -33.912 1.00 57.78 207 LEU A O 1
ATOM 1626 N N . ALA A 1 208 ? 26.098 15.095 -32.124 1.00 58.72 208 ALA A N 1
ATOM 1627 C CA . ALA A 1 208 ? 24.724 14.648 -32.292 1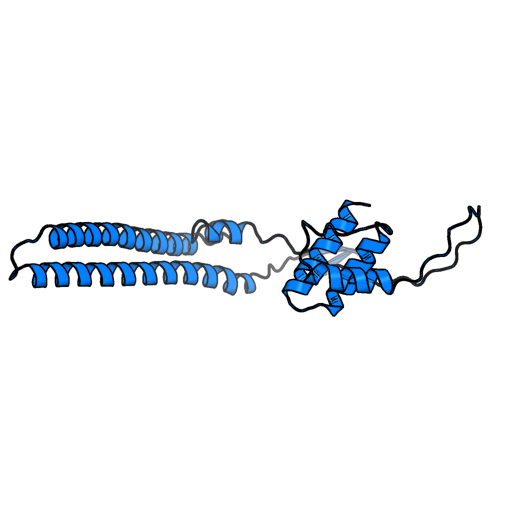.00 58.72 208 ALA A CA 1
ATOM 1628 C C . ALA A 1 208 ? 23.929 15.002 -31.033 1.00 58.72 208 ALA A C 1
ATOM 1630 O O . ALA A 1 208 ? 24.260 14.552 -29.933 1.00 58.72 208 ALA A O 1
ATOM 1631 N N . LEU A 1 209 ? 22.879 15.808 -31.205 1.00 44.44 209 LEU A N 1
ATOM 1632 C CA . LEU A 1 209 ? 21.815 15.915 -30.215 1.00 44.44 209 LEU A CA 1
ATOM 1633 C C . LEU A 1 209 ? 20.810 14.796 -30.477 1.00 44.44 209 LEU A C 1
ATOM 1635 O O . LEU A 1 209 ? 20.281 14.682 -31.580 1.00 44.44 209 LEU A O 1
ATOM 1639 N N . SER A 1 210 ? 20.552 13.985 -29.457 1.00 55.09 210 SER A N 1
ATOM 1640 C CA . SER A 1 210 ? 19.411 13.073 -29.422 1.00 55.09 210 SER A CA 1
ATOM 1641 C C . SER A 1 210 ? 18.436 13.562 -28.356 1.00 55.09 210 SER A C 1
ATOM 1643 O O . SER A 1 210 ? 18.863 13.799 -27.223 1.00 55.09 210 SER A O 1
ATOM 1645 N N . TRP A 1 211 ? 17.169 13.710 -28.732 1.00 50.25 211 TRP A N 1
ATOM 1646 C CA . TRP A 1 211 ? 16.045 14.079 -27.867 1.00 50.25 211 TRP A CA 1
ATOM 1647 C C . TRP A 1 211 ? 15.105 12.893 -27.649 1.00 50.25 211 TRP A C 1
ATOM 1649 O O . TRP A 1 211 ? 14.995 12.055 -28.574 1.00 50.25 211 TRP A O 1
#

Solvent-accessible surface area (backbone atoms only — not comparable to full-atom values): 12208 Å² total; per-residue (Å²): 94,68,69,62,20,52,52,24,44,51,51,19,51,56,27,46,76,68,72,37,53,76,66,17,47,62,26,41,49,54,16,38,71,49,36,75,86,72,75,82,53,76,90,82,45,60,70,72,61,49,52,58,47,48,52,52,62,66,70,47,80,79,74,69,83,79,69,93,75,82,85,83,83,94,71,91,70,83,82,72,78,76,76,70,72,76,69,79,71,72,78,56,71,44,60,61,42,28,71,79,40,54,25,54,22,33,48,76,73,69,40,51,71,60,13,49,52,42,30,49,53,46,54,49,31,49,50,51,27,56,52,32,52,49,53,26,50,52,35,42,51,54,32,73,68,52,81,52,76,83,53,39,59,58,32,44,52,52,21,53,50,34,47,52,51,28,50,52,32,48,52,51,34,48,50,51,52,50,50,48,52,50,55,57,61,62,56,59,71,74,65,71,72,70,54,78,46,82,45,84,47,100,90,46,77,48,81,46,88,54,131

Foldseek 3Di:
DQVLLVVLLVVLVVCVVVVNNVVSLVSLLSSCVVPVPDDDDPVPDDPSSNVSSVVSNVPDPPDPDDDDDDDDDDDDDPDDPPPPPPPPDPDPVLLVVCLVAQLSSCVVVVNVVSSCVLNVQLVVLVVQLVVLVVQLVVLVVVLVPDDDPVCNVVSVVSNVVSVVVSVVSVVSSVCSSVVSSCVVVVCVVVPPPQDFDWDADPVGTDTDTDD

Nearest PDB structures (foldseek):
  4afl-assembly2_F  TM=7.922E-01  e=8.042E-01  Homo sapiens
  7f6j-assembly1_C  TM=5.872E-01  e=2.951E+00  Homo sapiens
  9g2r-assembly1_E  TM=2.717E-01  e=3.274E+00  Homo sapiens

pLDDT: mean 83.55, std 17.88, range [43.16, 98.69]

Radius of gyration: 30.52 Å; Cα contacts (8 Å, |Δi|>4): 165; chains: 1; bounding box: 67×61×80 Å

Mean predicted aligned error: 15.93 Å

Sequence (211 aa):
ADERARLNLTAGYALIMQSREDEARGYFERALDAVPDLTLDPVQVSPKFRVVFNEVKAARPKEPPREEQVTGESGDSPRREDSTIQALRPAPRSQVMNLILPGSGHWREGKKVRGAVWFGLSAASVGVLVWRIGEMRDSRADYLAQTDAERIADSYDTYNRDYQLTWAAGIAAGLVYLGSQVDLTLMKRETSETTLRFAPTQDGVKLALSW